Protein AF-A0A0Q6NWS8-F1 (afdb_monomer_lite)

Structure (mmCIF, N/CA/C/O backbone):
data_AF-A0A0Q6NWS8-F1
#
_entry.id   AF-A0A0Q6NWS8-F1
#
loop_
_atom_site.group_PDB
_atom_site.id
_atom_site.type_symbol
_atom_site.label_atom_id
_atom_site.label_alt_id
_atom_site.label_comp_id
_atom_site.label_asym_id
_atom_site.label_entity_id
_atom_site.label_seq_id
_atom_site.pdbx_PDB_ins_code
_atom_site.Cartn_x
_atom_site.Cartn_y
_atom_site.Cartn_z
_atom_site.occupancy
_atom_site.B_iso_or_equiv
_atom_site.auth_seq_id
_atom_site.auth_comp_id
_atom_site.auth_asym_id
_atom_site.auth_atom_id
_atom_site.pdbx_PDB_model_num
ATOM 1 N N . MET A 1 1 ? -11.599 6.176 18.981 1.00 76.06 1 MET A N 1
ATOM 2 C CA . MET A 1 1 ? -10.915 6.687 17.773 1.00 76.06 1 MET A CA 1
ATOM 3 C C . MET A 1 1 ? -10.647 5.506 16.863 1.00 76.06 1 MET A C 1
ATOM 5 O O . MET A 1 1 ? -10.373 4.442 17.400 1.00 76.06 1 MET A O 1
ATOM 9 N N . MET A 1 2 ? -10.734 5.655 15.543 1.00 85.62 2 MET A N 1
ATOM 10 C CA . MET A 1 2 ? -10.449 4.555 14.620 1.00 85.62 2 MET A CA 1
ATOM 11 C C . MET A 1 2 ? -9.296 4.939 13.696 1.00 85.62 2 MET A C 1
ATOM 13 O O . MET A 1 2 ? -9.336 5.978 13.041 1.00 85.62 2 MET A O 1
ATOM 17 N N . HIS A 1 3 ? -8.256 4.111 13.668 1.00 88.50 3 HIS A N 1
ATOM 18 C CA . HIS A 1 3 ? -7.104 4.301 12.793 1.00 88.50 3 HIS A CA 1
ATOM 19 C C . HIS A 1 3 ? -7.191 3.317 11.634 1.00 88.50 3 HIS A C 1
ATOM 21 O O . HIS A 1 3 ? -7.311 2.113 11.860 1.00 88.50 3 HIS A O 1
ATOM 27 N N . LEU A 1 4 ? -7.113 3.826 10.407 1.00 91.75 4 LEU A N 1
ATOM 28 C CA . LEU A 1 4 ? -6.920 3.021 9.209 1.00 91.75 4 LEU A CA 1
ATOM 29 C C . LEU A 1 4 ? -5.455 3.136 8.788 1.00 91.75 4 LEU A C 1
ATOM 31 O O . LEU A 1 4 ? -4.959 4.219 8.482 1.00 91.75 4 LEU A O 1
ATOM 35 N N . VAL A 1 5 ? -4.756 2.012 8.740 1.00 90.25 5 VAL A N 1
ATOM 36 C CA . VAL A 1 5 ? -3.368 1.953 8.286 1.00 90.25 5 VAL A CA 1
ATOM 37 C C . VAL A 1 5 ? -3.328 1.262 6.934 1.00 90.25 5 VAL A C 1
ATOM 39 O O . VAL A 1 5 ? -3.645 0.080 6.838 1.00 90.25 5 VAL 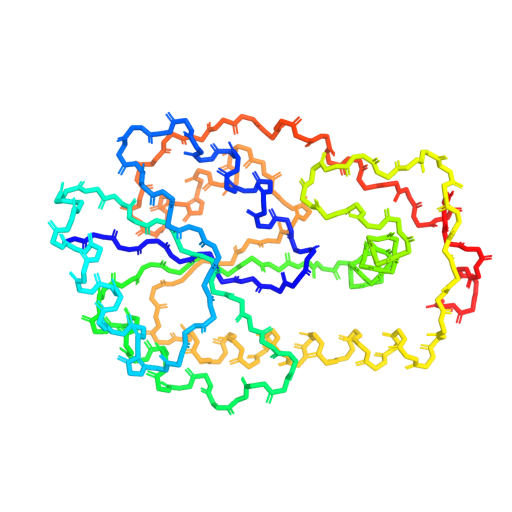A O 1
ATOM 42 N N . ILE A 1 6 ? -2.912 1.981 5.890 1.00 90.44 6 ILE A N 1
ATOM 43 C CA . ILE A 1 6 ? -2.517 1.358 4.625 1.00 90.44 6 ILE A CA 1
ATOM 44 C C . ILE A 1 6 ? -1.086 0.883 4.810 1.00 90.44 6 ILE A C 1
ATOM 46 O O . ILE A 1 6 ? -0.146 1.675 4.777 1.00 90.44 6 ILE A O 1
ATOM 50 N N . TRP A 1 7 ? -0.912 -0.414 5.019 1.00 87.94 7 TRP A N 1
ATOM 51 C CA . TRP A 1 7 ? 0.411 -1.006 5.061 1.00 87.94 7 TRP A CA 1
ATOM 52 C C . TRP A 1 7 ? 0.808 -1.404 3.653 1.00 87.94 7 TRP A C 1
ATOM 54 O O . TRP A 1 7 ? 0.136 -2.217 3.030 1.00 87.94 7 TRP A O 1
ATOM 64 N N . SER A 1 8 ? 1.876 -0.817 3.121 1.00 85.44 8 SER A N 1
ATOM 65 C CA . SER A 1 8 ? 2.232 -1.037 1.725 1.00 85.44 8 SER A CA 1
ATOM 66 C C . SER A 1 8 ? 3.736 -1.011 1.474 1.00 85.44 8 SER A C 1
ATOM 68 O O . SER A 1 8 ? 4.500 -0.405 2.227 1.00 85.44 8 SER A O 1
ATOM 70 N N . SER A 1 9 ? 4.169 -1.663 0.396 1.00 79.56 9 SER A N 1
ATOM 71 C CA . SER A 1 9 ? 5.508 -1.482 -0.173 1.00 79.56 9 SER A CA 1
ATOM 72 C C . SER A 1 9 ? 5.543 -0.260 -1.100 1.00 79.56 9 SER A C 1
ATOM 74 O O . SER A 1 9 ? 4.505 0.301 -1.466 1.00 79.56 9 SER A O 1
ATOM 76 N N . PHE A 1 10 ? 6.729 0.159 -1.551 1.00 77.81 10 PHE A N 1
ATOM 77 C CA . PHE A 1 10 ? 6.812 1.208 -2.573 1.00 77.81 10 PHE A CA 1
ATOM 78 C C . PHE A 1 10 ? 6.100 0.785 -3.863 1.00 77.81 10 PHE A C 1
ATOM 80 O O . PHE A 1 10 ? 6.113 -0.384 -4.234 1.00 77.81 10 PHE A O 1
ATOM 87 N N . ARG A 1 11 ? 5.511 1.750 -4.581 1.00 82.50 11 ARG A N 1
ATOM 88 C CA . ARG A 1 11 ? 4.872 1.537 -5.901 1.00 82.50 11 ARG A CA 1
ATOM 89 C C . ARG A 1 11 ? 3.814 0.413 -5.926 1.00 82.50 11 ARG A C 1
ATOM 91 O O . ARG A 1 11 ? 3.549 -0.166 -6.976 1.00 82.50 11 ARG A O 1
ATOM 98 N N . SER A 1 12 ? 3.174 0.169 -4.787 1.00 85.19 12 SER A N 1
ATOM 99 C CA . SER A 1 12 ? 2.045 -0.753 -4.585 1.00 85.19 12 SER A CA 1
ATOM 100 C C . SER A 1 12 ? 0.677 -0.142 -4.918 1.00 85.19 12 SER A C 1
ATOM 102 O O . SER A 1 12 ? -0.329 -0.835 -4.895 1.00 85.19 12 SER A O 1
ATOM 104 N N . GLY A 1 13 ? 0.620 1.165 -5.206 1.00 86.50 13 GLY A N 1
ATOM 105 C CA . GLY A 1 13 ? -0.627 1.889 -5.484 1.00 86.50 13 GLY A CA 1
ATOM 106 C C . GLY A 1 13 ? -1.278 2.563 -4.276 1.00 86.50 13 GLY A C 1
ATOM 107 O O . GLY A 1 13 ? -2.400 3.044 -4.393 1.00 86.50 13 GLY A O 1
ATOM 108 N N . SER A 1 14 ? -0.582 2.675 -3.141 1.00 88.62 14 SER A N 1
ATOM 109 C CA . SER A 1 14 ? -1.108 3.336 -1.934 1.00 88.62 14 SER A CA 1
ATOM 110 C C . SER A 1 14 ? -1.551 4.779 -2.180 1.00 88.62 14 SER A C 1
ATOM 112 O O . SER A 1 14 ? -2.555 5.217 -1.632 1.00 88.62 14 SER A O 1
ATOM 114 N N . HIS A 1 15 ? -0.868 5.510 -3.064 1.00 86.75 15 HIS A N 1
ATOM 115 C CA . HIS A 1 15 ? -1.284 6.855 -3.468 1.00 86.75 15 HIS A CA 1
ATOM 116 C C . HIS A 1 15 ? -2.621 6.866 -4.228 1.00 86.75 15 HIS A C 1
ATOM 118 O O . HIS A 1 15 ? -3.460 7.729 -3.984 1.00 86.75 15 HIS A O 1
ATOM 124 N N . MET A 1 16 ? -2.832 5.907 -5.135 1.00 87.81 16 MET A N 1
ATOM 125 C CA . MET A 1 16 ? -4.096 5.762 -5.865 1.00 87.81 16 MET A CA 1
ATOM 126 C C . MET A 1 16 ? -5.228 5.457 -4.885 1.00 87.81 16 MET A C 1
ATOM 128 O O . MET A 1 16 ? -6.244 6.144 -4.887 1.00 87.81 16 MET A O 1
ATOM 132 N N . LEU A 1 17 ? -5.004 4.514 -3.970 1.00 90.50 17 LEU A N 1
ATOM 133 C CA . LEU A 1 17 ? -5.965 4.203 -2.921 1.00 90.50 17 LEU A CA 1
ATOM 134 C C . LEU A 1 17 ? -6.288 5.428 -2.050 1.00 90.50 17 LEU A C 1
ATOM 136 O O . LEU A 1 17 ? -7.454 5.733 -1.841 1.00 90.50 17 LEU A O 1
ATOM 140 N N . ARG A 1 18 ? -5.280 6.183 -1.600 1.00 90.12 18 ARG A N 1
ATOM 141 C CA . ARG A 1 18 ? -5.492 7.427 -0.839 1.00 90.12 18 ARG A CA 1
ATOM 142 C C . ARG A 1 18 ? -6.345 8.434 -1.608 1.00 90.12 18 ARG A C 1
ATOM 144 O O . ARG A 1 18 ? -7.270 8.995 -1.034 1.00 90.12 18 ARG A O 1
ATOM 151 N N . SER A 1 19 ? -6.098 8.615 -2.909 1.00 89.25 19 SER A N 1
ATOM 152 C CA . SER A 1 19 ? -6.919 9.514 -3.734 1.00 89.25 19 SER A CA 1
ATOM 153 C C . SER A 1 19 ? -8.379 9.069 -3.863 1.00 89.25 19 SER A C 1
ATOM 155 O O . SER A 1 19 ? -9.256 9.925 -3.926 1.00 89.25 19 SER A O 1
ATOM 157 N N . MET A 1 20 ? -8.653 7.759 -3.831 1.00 92.88 20 MET A N 1
ATOM 158 C CA . MET A 1 20 ? -10.024 7.231 -3.844 1.00 92.88 20 MET A CA 1
ATOM 159 C C . MET A 1 20 ? -10.776 7.507 -2.534 1.00 92.88 20 MET A C 1
ATOM 161 O O . MET A 1 20 ? -12.004 7.542 -2.528 1.00 92.88 20 MET A O 1
ATOM 165 N N . LEU A 1 21 ? -10.051 7.688 -1.426 1.00 93.56 21 LEU A N 1
ATOM 166 C CA . LEU A 1 21 ? -10.616 7.921 -0.092 1.00 93.56 21 LEU A CA 1
ATOM 167 C C . LEU A 1 21 ? -10.647 9.404 0.300 1.00 93.56 21 LEU A C 1
ATOM 169 O O . LEU A 1 21 ? -11.382 9.784 1.207 1.00 93.56 21 LEU A O 1
ATOM 173 N N . ALA A 1 22 ? -9.883 10.253 -0.391 1.00 91.06 22 ALA A N 1
ATOM 174 C CA . ALA A 1 22 ? -9.722 11.672 -0.067 1.00 91.06 22 ALA A CA 1
ATOM 175 C C . ALA A 1 22 ? -11.032 12.485 -0.084 1.00 91.06 22 ALA A C 1
ATOM 177 O O . ALA A 1 22 ? -11.069 13.590 0.450 1.00 91.06 22 ALA A O 1
ATOM 178 N N . GLY A 1 23 ? -12.094 11.958 -0.701 1.00 89.50 23 GLY A N 1
ATOM 179 C CA . GLY A 1 23 ? -13.409 12.595 -0.734 1.00 89.50 23 GLY A CA 1
ATOM 180 C C . GLY A 1 23 ? -14.271 12.383 0.517 1.00 89.50 23 GLY A C 1
ATOM 181 O O . GLY A 1 23 ? -15.298 13.047 0.632 1.00 89.50 23 GLY A O 1
ATOM 182 N N . ASP A 1 24 ? -13.913 11.476 1.437 1.00 94.00 24 ASP A N 1
ATOM 183 C CA . ASP A 1 24 ? -14.737 11.217 2.627 1.00 94.00 24 ASP A CA 1
ATOM 184 C C . ASP A 1 24 ? -14.487 12.269 3.732 1.00 94.00 24 ASP A C 1
ATOM 186 O O . ASP A 1 24 ? -13.365 12.386 4.230 1.00 94.00 24 ASP A O 1
ATOM 190 N N . PRO A 1 25 ? -15.516 13.004 4.199 1.00 92.56 25 PRO A N 1
ATOM 191 C CA . PRO A 1 25 ? -15.352 14.057 5.205 1.00 92.56 25 PRO A CA 1
ATOM 192 C C . PRO A 1 25 ? -15.017 13.537 6.613 1.00 92.56 25 PRO A C 1
ATOM 194 O O . PRO A 1 25 ? -14.666 14.324 7.498 1.00 92.56 25 PRO A O 1
ATOM 197 N N . ARG A 1 26 ? -15.164 12.237 6.879 1.00 93.69 26 ARG A N 1
ATOM 198 C CA . ARG A 1 26 ? -14.786 11.578 8.140 1.00 93.69 26 ARG A CA 1
ATOM 199 C C . ARG A 1 26 ? -13.323 11.152 8.140 1.00 93.69 26 ARG A C 1
ATOM 201 O O . ARG A 1 26 ? -12.816 10.812 9.208 1.00 93.69 26 ARG A O 1
ATOM 208 N N . LEU A 1 27 ? -12.656 11.168 6.990 1.00 92.81 27 LEU A N 1
ATOM 209 C CA . LEU A 1 27 ? -11.265 10.768 6.854 1.00 92.81 27 LEU A CA 1
ATOM 210 C C . LEU A 1 27 ? -10.324 11.952 7.090 1.00 92.81 27 LEU A C 1
ATOM 212 O O . LEU A 1 27 ? -10.518 13.039 6.552 1.00 92.81 27 LEU A O 1
ATOM 216 N N . VAL A 1 28 ? -9.265 11.720 7.858 1.00 91.56 28 VAL A N 1
ATOM 217 C CA . VAL A 1 28 ? -8.122 12.629 7.970 1.00 91.56 28 VAL A CA 1
ATOM 218 C C . VAL A 1 28 ? -6.888 11.879 7.499 1.00 91.56 28 VAL A C 1
ATOM 220 O O . VAL A 1 28 ? -6.473 10.902 8.118 1.00 91.56 28 VAL A O 1
ATOM 223 N N . ASP A 1 29 ? -6.304 12.318 6.389 1.00 89.50 29 ASP A N 1
ATOM 224 C CA . ASP A 1 29 ? -5.081 11.728 5.851 1.00 89.50 29 ASP A CA 1
ATOM 225 C C . ASP A 1 29 ? -3.857 12.346 6.535 1.00 89.50 29 ASP A C 1
ATOM 227 O O . ASP A 1 29 ? -3.504 13.501 6.294 1.00 89.50 29 ASP A O 1
ATOM 231 N N . SER A 1 30 ? -3.195 11.565 7.387 1.00 85.31 30 SER A N 1
ATOM 232 C CA . SER A 1 30 ? -2.011 12.001 8.127 1.00 85.31 30 SER A CA 1
ATOM 233 C C . SER A 1 30 ? -0.712 11.884 7.321 1.00 85.31 30 SER A C 1
ATOM 235 O O . SER A 1 30 ? 0.368 12.146 7.847 1.00 85.31 30 SER A O 1
ATOM 237 N N . GLY A 1 31 ? -0.779 11.448 6.062 1.00 81.25 31 GLY A N 1
ATOM 238 C CA . GLY A 1 31 ? 0.389 11.336 5.200 1.00 81.25 31 GLY A CA 1
ATOM 239 C C . GLY A 1 31 ? 1.169 10.028 5.330 1.00 81.25 31 GLY A C 1
ATOM 240 O O . GLY A 1 31 ? 0.713 9.013 5.863 1.00 81.25 31 GLY A O 1
ATOM 241 N N . GLU A 1 32 ? 2.382 10.070 4.780 1.00 74.94 32 GLU A N 1
ATOM 242 C CA . GLU A 1 32 ? 3.383 9.017 4.931 1.00 74.94 32 GLU A CA 1
ATOM 243 C C . GLU A 1 32 ? 4.335 9.384 6.064 1.00 74.94 32 GLU A C 1
ATOM 245 O O . GLU A 1 32 ? 4.962 10.441 6.002 1.00 74.94 32 GLU A O 1
ATOM 250 N N . TYR A 1 33 ? 4.502 8.508 7.051 1.00 71.50 33 TYR A N 1
ATOM 251 C CA . TYR A 1 33 ? 5.443 8.725 8.150 1.00 71.50 33 TYR A CA 1
ATOM 252 C C . TYR A 1 33 ? 6.466 7.594 8.245 1.00 71.50 33 TYR A C 1
ATOM 254 O O . TYR A 1 33 ? 6.205 6.451 7.869 1.00 71.50 33 TYR A O 1
ATOM 262 N N . MET A 1 34 ? 7.648 7.916 8.760 1.00 61.22 34 MET A N 1
ATOM 263 C CA . MET A 1 34 ? 8.709 6.958 9.071 1.00 61.22 34 MET A CA 1
ATOM 264 C C . MET A 1 34 ? 8.956 6.980 10.573 1.00 61.22 34 MET A C 1
ATOM 266 O O . MET A 1 34 ? 9.948 7.538 11.032 1.00 61.22 34 MET A O 1
ATOM 270 N N . GLU A 1 35 ? 8.050 6.399 11.355 1.00 59.69 35 GLU A N 1
ATOM 271 C CA . GLU A 1 35 ? 8.178 6.467 12.809 1.00 59.69 35 GLU A CA 1
ATOM 272 C C . GLU A 1 35 ? 8.802 5.198 13.399 1.00 59.69 35 GLU A C 1
ATOM 274 O O . GLU A 1 35 ? 8.491 4.050 13.049 1.00 59.69 35 GLU A O 1
ATOM 279 N N . GLN A 1 36 ? 9.731 5.409 14.328 1.00 64.62 36 GLN A N 1
ATOM 280 C CA . GLN A 1 36 ? 10.182 4.368 15.247 1.00 64.62 36 GLN A CA 1
ATOM 281 C C . GLN A 1 36 ? 9.020 3.976 16.186 1.00 64.62 36 GLN A C 1
ATOM 283 O O . GLN A 1 36 ? 8.147 4.807 16.431 1.00 64.62 36 GLN A O 1
ATOM 288 N N . PRO A 1 37 ? 8.982 2.748 16.741 1.00 62.00 37 PRO A N 1
ATOM 289 C CA . PRO A 1 37 ? 7.840 2.264 17.532 1.00 62.00 37 PRO A CA 1
ATOM 290 C C . PRO A 1 37 ? 7.388 3.214 18.658 1.00 62.00 37 PRO A C 1
ATOM 292 O O . PRO A 1 37 ? 6.197 3.471 18.800 1.00 62.00 37 PRO A O 1
ATOM 295 N N . GLY A 1 38 ? 8.328 3.799 19.412 1.00 65.88 38 GLY A N 1
ATOM 296 C CA . GLY A 1 38 ? 8.004 4.740 20.495 1.00 65.88 38 GLY A CA 1
ATOM 297 C C . GLY A 1 38 ? 7.383 6.055 20.009 1.00 65.88 38 GLY A C 1
ATOM 298 O O . GLY A 1 38 ? 6.527 6.622 20.681 1.00 65.88 38 GLY A O 1
ATOM 299 N N . ARG A 1 39 ? 7.754 6.510 18.808 1.00 78.81 39 ARG A N 1
ATOM 300 C CA . ARG A 1 39 ? 7.156 7.697 18.181 1.00 78.81 39 ARG A CA 1
ATOM 301 C C . ARG A 1 39 ? 5.816 7.389 17.525 1.00 78.81 39 ARG A C 1
ATOM 303 O O . ARG A 1 39 ? 4.948 8.250 17.514 1.00 78.81 39 ARG A O 1
ATOM 310 N N . LEU A 1 40 ? 5.621 6.155 17.049 1.00 80.00 40 LEU A N 1
ATOM 311 C CA . LEU A 1 40 ? 4.349 5.709 16.485 1.00 80.00 40 LEU A CA 1
ATOM 312 C C . LEU A 1 40 ? 3.219 5.817 17.513 1.00 80.00 40 LEU A C 1
ATOM 314 O O . LEU A 1 40 ? 2.159 6.330 17.177 1.00 80.00 40 LEU A O 1
ATOM 318 N N . ARG A 1 41 ? 3.438 5.390 18.764 1.00 84.19 41 ARG A N 1
ATOM 319 C CA . ARG A 1 41 ? 2.398 5.497 19.799 1.00 84.19 41 ARG A CA 1
ATOM 320 C C . ARG A 1 41 ? 2.018 6.953 20.072 1.00 84.19 41 ARG A C 1
ATOM 322 O O . ARG A 1 41 ? 0.847 7.296 19.964 1.00 84.19 41 ARG A O 1
ATOM 329 N N . ALA A 1 42 ? 3.011 7.801 20.343 1.00 85.06 42 ALA A N 1
ATOM 330 C CA . ALA A 1 42 ? 2.789 9.227 20.584 1.00 85.06 42 ALA A CA 1
ATOM 331 C C . ALA A 1 42 ? 2.089 9.912 19.399 1.00 85.06 42 ALA A C 1
ATOM 333 O O . ALA A 1 42 ? 1.187 10.722 19.596 1.00 85.06 42 ALA A O 1
ATOM 334 N N . PHE A 1 43 ? 2.461 9.547 18.170 1.00 84.75 43 PHE A N 1
ATOM 335 C CA . PHE A 1 43 ? 1.804 10.022 16.960 1.00 84.75 43 PHE A CA 1
ATOM 336 C C . PHE A 1 43 ? 0.326 9.615 16.912 1.00 84.75 43 PHE A C 1
ATOM 338 O O . PHE A 1 43 ? -0.528 10.475 16.711 1.00 84.75 43 PHE A O 1
ATOM 345 N N . LEU A 1 44 ? 0.003 8.336 17.128 1.00 83.94 44 LEU A N 1
ATOM 346 C CA . LEU A 1 44 ? -1.385 7.859 17.119 1.00 83.94 44 LEU A CA 1
ATOM 347 C C . LEU A 1 44 ? -2.222 8.549 18.204 1.00 83.94 44 LEU A C 1
ATOM 349 O O . LEU A 1 44 ? -3.321 9.017 17.911 1.00 83.94 44 LEU A O 1
ATOM 353 N N . ASP A 1 45 ? -1.675 8.689 19.414 1.00 86.81 45 ASP A N 1
ATOM 354 C CA . ASP A 1 45 ? -2.337 9.375 20.528 1.00 86.81 45 ASP A CA 1
ATOM 355 C C . ASP A 1 45 ? -2.585 10.864 20.201 1.00 86.81 45 ASP A C 1
ATOM 357 O O . ASP A 1 45 ? -3.681 11.382 20.422 1.00 86.81 45 ASP A O 1
ATOM 361 N N . GLN A 1 46 ? -1.612 11.554 19.593 1.00 87.88 46 GLN A N 1
ATOM 362 C CA . GLN A 1 46 ? -1.775 12.943 19.150 1.00 87.88 46 GLN A CA 1
ATOM 363 C C . GLN A 1 46 ? -2.862 13.075 18.077 1.00 87.88 46 GLN A C 1
ATOM 365 O O . GLN A 1 46 ? -3.690 13.987 18.141 1.00 87.88 46 GLN A O 1
ATOM 370 N N . GLN A 1 47 ? -2.886 12.164 17.100 1.00 88.00 47 GLN A N 1
ATOM 371 C CA . GLN A 1 47 ? -3.924 12.151 16.071 1.00 88.00 47 GLN A CA 1
ATOM 372 C C . GLN A 1 47 ? -5.307 11.899 16.676 1.00 88.00 47 GLN A C 1
ATOM 374 O O . GLN A 1 47 ? -6.278 12.497 16.211 1.00 88.00 47 GLN A O 1
ATOM 379 N N . ALA A 1 48 ? -5.385 11.069 17.723 1.00 84.50 48 ALA A N 1
ATOM 380 C CA . ALA A 1 48 ? -6.619 10.785 18.442 1.00 84.50 48 ALA A CA 1
ATOM 381 C C . ALA A 1 48 ? -7.217 12.025 19.117 1.00 84.50 48 ALA A C 1
ATOM 383 O O . ALA A 1 48 ? -8.426 12.248 19.047 1.00 84.50 48 ALA A O 1
ATOM 384 N N . VAL A 1 49 ? -6.364 12.853 19.721 1.00 87.25 49 VAL A N 1
ATOM 385 C CA . VAL A 1 49 ? -6.770 14.117 20.351 1.00 87.25 49 VAL A CA 1
ATOM 386 C C . VAL A 1 49 ? -7.141 15.170 19.306 1.00 87.25 49 VAL A C 1
ATOM 388 O O . VAL A 1 49 ? -8.134 15.874 19.469 1.00 87.25 49 VAL A O 1
ATOM 391 N N . ALA A 1 50 ? -6.362 15.278 18.227 1.00 87.56 50 ALA A N 1
ATOM 392 C CA . ALA A 1 50 ? -6.553 16.316 17.218 1.00 87.56 50 ALA A CA 1
ATOM 393 C C . ALA A 1 50 ? -7.795 16.101 16.335 1.00 87.56 50 ALA A C 1
ATOM 395 O O . ALA A 1 50 ? -8.355 17.073 15.833 1.00 87.56 50 ALA A O 1
ATOM 396 N N . ASN A 1 51 ? -8.232 14.850 16.134 1.00 86.25 51 ASN A N 1
ATOM 397 C CA . ASN A 1 51 ? -9.272 14.514 15.155 1.00 86.25 51 ASN A CA 1
ATOM 398 C C . ASN A 1 51 ? -10.411 13.655 15.746 1.00 86.25 51 ASN A C 1
ATOM 400 O O . ASN A 1 51 ? -10.680 12.558 15.247 1.00 86.25 51 ASN A O 1
ATOM 404 N N . PRO A 1 52 ? -11.112 14.113 16.797 1.00 85.31 52 PRO A N 1
ATOM 405 C CA . PRO A 1 52 ? -12.118 13.304 17.478 1.00 85.31 52 PRO A CA 1
ATOM 406 C C . PRO A 1 52 ? -13.221 12.828 16.518 1.00 85.31 52 PRO A C 1
ATOM 408 O O . PRO A 1 52 ? -13.782 13.601 15.743 1.00 85.31 52 PRO A O 1
ATOM 411 N N . GLY A 1 53 ? -13.525 11.527 16.564 1.00 82.50 53 GLY A N 1
ATOM 412 C CA . GLY A 1 53 ? -14.563 10.901 15.733 1.00 82.50 53 GLY A CA 1
ATOM 413 C C . GLY A 1 53 ? -14.198 10.715 14.254 1.00 82.50 53 GLY A C 1
ATOM 414 O O . GLY A 1 53 ? -15.032 10.236 13.487 1.00 82.50 53 GLY A O 1
ATOM 415 N N . LYS A 1 54 ? -12.974 11.065 13.841 1.00 87.38 54 LYS A N 1
ATOM 416 C CA . LYS A 1 54 ? -12.479 10.850 12.475 1.00 87.38 54 LYS A CA 1
ATOM 417 C C . LYS A 1 54 ? -11.762 9.507 12.339 1.00 87.38 54 LYS A C 1
ATOM 419 O O . LYS A 1 54 ? -11.257 8.948 13.316 1.00 87.38 54 LYS A O 1
ATOM 424 N N . VAL A 1 55 ? -11.693 9.015 11.104 1.00 85.88 55 VAL A N 1
ATOM 425 C CA . VAL A 1 55 ? -10.807 7.917 10.713 1.00 85.88 55 VAL A CA 1
ATOM 426 C C . VAL A 1 55 ? -9.482 8.517 10.276 1.00 85.88 55 VAL A C 1
ATOM 428 O O . VAL A 1 55 ? -9.432 9.277 9.312 1.00 85.88 55 VAL A O 1
ATOM 431 N N . VAL A 1 56 ? -8.404 8.188 10.980 1.00 84.94 56 VAL A N 1
ATOM 432 C CA . VAL A 1 56 ? -7.067 8.678 10.622 1.00 84.94 56 VAL A CA 1
ATOM 433 C C . VAL A 1 56 ? -6.426 7.683 9.673 1.00 84.94 56 VAL A C 1
ATOM 435 O O . VAL A 1 56 ? -6.218 6.530 10.054 1.00 84.94 56 VAL A O 1
ATOM 438 N N . LEU A 1 57 ? -6.126 8.130 8.454 1.00 82.56 57 LEU A N 1
ATOM 439 C CA . LEU A 1 57 ? -5.468 7.335 7.432 1.00 82.56 57 LEU A CA 1
ATOM 440 C C . LEU A 1 57 ? -3.959 7.554 7.449 1.00 82.56 57 LEU A C 1
ATOM 442 O O . LEU A 1 57 ? -3.473 8.675 7.334 1.00 82.56 57 LEU A O 1
ATOM 446 N N . SER A 1 58 ? -3.226 6.455 7.537 1.00 81.00 58 SER A N 1
ATOM 447 C CA . SER A 1 58 ? -1.790 6.429 7.778 1.00 81.00 58 SER A CA 1
ATOM 448 C C . SER A 1 58 ? -1.092 5.468 6.811 1.00 81.00 58 SER A C 1
ATOM 450 O O . SER A 1 58 ? -1.530 4.329 6.675 1.00 81.00 58 SER A O 1
ATOM 452 N N . ASN A 1 59 ? -0.010 5.895 6.146 1.00 76.25 59 ASN A N 1
ATOM 453 C CA . ASN A 1 59 ? 0.799 5.028 5.270 1.00 76.25 59 ASN A CA 1
ATOM 454 C C . ASN A 1 59 ? 2.263 4.983 5.748 1.00 76.25 59 ASN A C 1
ATOM 456 O O . ASN A 1 59 ? 3.080 5.793 5.297 1.00 76.25 59 ASN A O 1
ATOM 460 N N . PRO A 1 60 ? 2.619 4.092 6.688 1.00 67.50 60 PRO A N 1
ATOM 461 C CA . PRO A 1 60 ? 3.984 4.000 7.180 1.00 67.50 60 PRO A CA 1
ATOM 462 C C . PRO A 1 60 ? 4.952 3.643 6.044 1.00 67.50 60 PRO A C 1
ATOM 464 O O . PRO A 1 60 ? 4.765 2.658 5.330 1.00 67.50 60 PRO A O 1
ATOM 467 N N . LYS A 1 61 ? 6.019 4.430 5.888 1.00 67.00 61 LYS A N 1
ATOM 468 C CA . LYS A 1 61 ? 7.140 4.105 5.003 1.00 67.00 61 LYS A CA 1
ATOM 469 C C . LYS A 1 61 ? 8.092 3.168 5.726 1.00 67.00 61 LYS A C 1
ATOM 471 O O . LYS A 1 61 ? 8.675 3.525 6.750 1.00 67.00 61 LYS A O 1
ATOM 476 N N . TRP A 1 62 ? 8.309 1.997 5.149 1.00 63.09 62 TRP A N 1
ATOM 477 C CA . TRP A 1 62 ? 9.272 1.035 5.666 1.00 63.09 62 TRP A CA 1
ATOM 478 C C . TRP A 1 62 ? 10.532 1.109 4.816 1.00 63.09 62 TRP A C 1
ATOM 480 O O . TRP A 1 62 ? 10.490 0.928 3.600 1.00 63.09 62 TRP A O 1
ATOM 490 N N . GLY A 1 63 ? 11.651 1.444 5.457 1.00 55.41 63 GLY A N 1
ATOM 491 C CA . GLY A 1 63 ? 12.957 1.343 4.820 1.00 55.41 63 GLY A CA 1
ATOM 492 C C . GLY A 1 63 ? 13.270 -0.115 4.488 1.00 55.41 63 GLY A C 1
ATOM 493 O O . GLY A 1 63 ? 12.867 -1.027 5.215 1.00 55.41 63 GLY A O 1
ATOM 494 N N . PHE A 1 64 ? 14.007 -0.334 3.401 1.00 46.66 64 PHE A N 1
ATOM 495 C CA . PHE A 1 64 ? 14.584 -1.641 3.102 1.00 46.66 64 PHE A CA 1
ATOM 496 C C . PHE A 1 64 ? 15.423 -2.116 4.301 1.00 46.66 64 PHE A C 1
ATOM 498 O O . PHE A 1 64 ? 16.320 -1.403 4.743 1.00 46.66 64 PHE A O 1
ATOM 505 N N . GLY A 1 65 ? 15.118 -3.302 4.837 1.00 48.78 65 GLY A N 1
ATOM 506 C CA . GLY A 1 65 ? 15.897 -3.937 5.911 1.00 48.78 65 GLY A CA 1
ATOM 507 C C . GLY A 1 65 ? 15.417 -3.691 7.347 1.00 48.78 65 GLY A C 1
ATOM 508 O O . GLY A 1 65 ? 16.042 -4.190 8.277 1.00 48.78 65 GLY A O 1
ATOM 509 N N . ALA A 1 66 ? 14.312 -2.971 7.568 1.00 51.28 66 ALA A N 1
ATOM 510 C CA . ALA A 1 66 ? 13.803 -2.740 8.921 1.00 51.28 66 ALA A CA 1
ATOM 511 C C . ALA A 1 66 ? 12.914 -3.897 9.424 1.00 51.28 66 ALA A C 1
ATOM 513 O O . ALA A 1 66 ? 11.691 -3.850 9.299 1.00 51.28 66 ALA A O 1
ATOM 514 N N . LEU A 1 67 ? 13.526 -4.897 10.062 1.00 48.56 67 LEU A N 1
ATOM 515 C CA . LEU A 1 67 ? 12.879 -5.707 11.104 1.00 48.56 67 LEU A CA 1
ATOM 516 C C . LEU A 1 67 ? 13.378 -5.238 12.487 1.00 48.56 67 LEU A C 1
ATOM 518 O O . LEU A 1 67 ? 14.510 -4.763 12.573 1.00 48.56 67 LEU A O 1
ATOM 522 N N . PRO A 1 68 ? 12.570 -5.331 13.564 1.00 54.00 68 PRO A N 1
ATOM 523 C CA . PRO A 1 68 ? 11.408 -6.202 13.712 1.00 54.00 68 PRO A CA 1
ATOM 524 C C . PRO A 1 68 ? 10.068 -5.475 13.546 1.00 54.00 68 PRO A C 1
ATOM 526 O O . PRO A 1 68 ? 9.839 -4.393 14.083 1.00 54.00 68 PRO A O 1
ATOM 529 N N . VAL A 1 69 ? 9.153 -6.118 12.821 1.00 61.75 69 VAL A N 1
ATOM 530 C CA . VAL A 1 69 ? 7.758 -5.692 12.657 1.00 61.75 69 VAL A CA 1
ATOM 531 C C . VAL A 1 69 ? 6.988 -5.793 13.996 1.00 61.75 69 VAL A C 1
ATOM 533 O O . VAL A 1 69 ? 6.056 -5.019 14.219 1.00 61.75 69 VAL A O 1
ATOM 536 N N . SER A 1 70 ? 7.432 -6.644 14.936 1.00 63.34 70 SER A N 1
ATOM 537 C CA . SER A 1 70 ? 6.665 -7.000 16.146 1.00 63.34 70 SER A CA 1
ATOM 538 C C . SER A 1 70 ? 6.396 -5.874 17.163 1.00 63.34 70 SER A C 1
ATOM 540 O O . SER A 1 70 ? 5.281 -5.820 17.680 1.00 63.34 70 SER A O 1
ATOM 542 N N . PRO A 1 71 ? 7.304 -4.914 17.452 1.00 67.69 71 PRO A N 1
ATOM 543 C CA . PRO A 1 71 ? 6.973 -3.838 18.388 1.00 67.69 71 PRO A CA 1
ATOM 544 C C . PRO A 1 71 ? 5.936 -2.869 17.812 1.00 67.69 71 PRO A C 1
ATOM 546 O O . PRO A 1 71 ? 5.181 -2.249 18.553 1.00 67.69 71 PRO A O 1
ATOM 549 N N . ARG A 1 72 ? 5.889 -2.724 16.483 1.00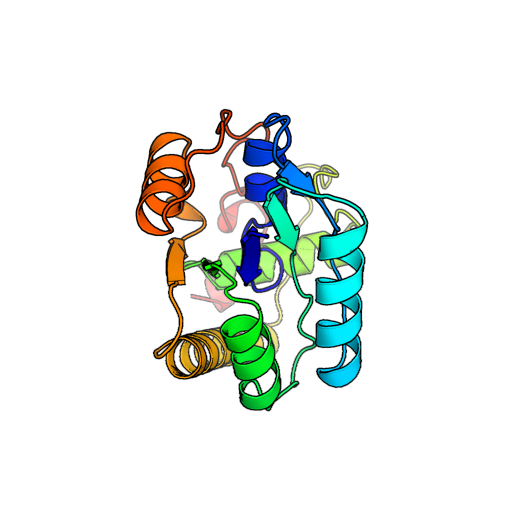 75.12 72 ARG A N 1
ATOM 550 C CA . ARG A 1 72 ? 4.959 -1.807 15.812 1.00 75.12 72 ARG A CA 1
ATOM 551 C C . ARG A 1 72 ? 3.573 -2.414 15.665 1.00 75.12 72 ARG A C 1
ATOM 553 O O . ARG A 1 72 ? 2.602 -1.697 15.874 1.00 75.12 72 ARG A O 1
ATOM 560 N N . THR A 1 73 ? 3.466 -3.704 15.347 1.00 78.81 73 THR A N 1
ATOM 561 C CA . THR A 1 73 ? 2.161 -4.380 15.275 1.00 78.81 73 THR A CA 1
ATOM 562 C C . THR A 1 73 ? 1.459 -4.367 16.621 1.00 78.81 73 THR A C 1
ATOM 564 O O . THR A 1 73 ? 0.276 -4.054 16.665 1.00 78.81 73 THR A O 1
ATOM 567 N N . ARG A 1 74 ? 2.197 -4.546 17.725 1.00 81.50 74 ARG A N 1
ATOM 568 C CA . ARG A 1 74 ? 1.642 -4.378 19.073 1.00 81.50 74 ARG A CA 1
ATOM 569 C C . ARG A 1 74 ? 1.106 -2.966 19.327 1.00 81.50 74 ARG A C 1
ATOM 571 O O . ARG A 1 74 ? -0.014 -2.823 19.792 1.00 81.50 74 ARG A O 1
ATOM 578 N N . VAL A 1 75 ? 1.850 -1.918 18.959 1.00 84.25 75 VAL A N 1
ATOM 579 C CA . VAL A 1 75 ? 1.366 -0.526 19.089 1.00 84.25 75 VAL A CA 1
ATOM 580 C C . VAL A 1 75 ? 0.090 -0.294 18.271 1.00 84.25 75 VAL A C 1
ATOM 582 O O . VAL A 1 75 ? -0.827 0.369 18.749 1.00 84.25 75 VAL A O 1
ATOM 585 N N . LEU A 1 76 ? 0.014 -0.846 17.057 1.00 85.31 76 LEU A N 1
ATOM 586 C CA . LEU A 1 76 ? -1.186 -0.773 16.219 1.00 85.31 76 LEU A CA 1
ATOM 587 C C . LEU A 1 76 ? -2.364 -1.546 16.830 1.00 85.31 76 LEU A C 1
ATOM 589 O O . LEU A 1 76 ? -3.492 -1.056 16.788 1.00 85.31 76 LEU A O 1
ATOM 593 N N . GLN A 1 77 ? -2.101 -2.710 17.427 1.00 86.25 77 GLN A N 1
ATOM 594 C CA . GLN A 1 77 ? -3.092 -3.522 18.133 1.00 86.25 77 GLN A CA 1
ATOM 595 C C . GLN A 1 77 ? -3.669 -2.775 19.331 1.00 86.25 77 GLN A C 1
ATOM 597 O O . GLN A 1 77 ? -4.885 -2.634 19.438 1.00 86.25 77 GLN A O 1
ATOM 602 N N . ASP A 1 78 ? -2.795 -2.241 20.185 1.00 87.69 78 ASP A N 1
ATOM 603 C CA . ASP A 1 78 ? -3.169 -1.492 21.385 1.00 87.69 78 ASP A CA 1
ATOM 604 C C . ASP A 1 78 ? -3.957 -0.219 21.030 1.00 87.69 78 ASP A C 1
ATOM 606 O O . ASP A 1 78 ? -4.822 0.216 21.788 1.00 87.69 78 ASP A O 1
ATOM 610 N N . ALA A 1 79 ? -3.682 0.372 19.863 1.00 85.69 79 ALA A N 1
ATOM 611 C CA . ALA A 1 79 ? -4.423 1.511 19.324 1.00 85.69 79 ALA A CA 1
ATOM 612 C C . ALA A 1 79 ? -5.745 1.119 18.628 1.00 85.69 79 ALA A C 1
ATOM 614 O O . ALA A 1 79 ? -6.466 1.993 18.143 1.00 85.69 79 ALA A O 1
ATOM 615 N N . GLY A 1 80 ? -6.065 -0.176 18.534 1.00 88.75 80 GLY A N 1
ATOM 616 C CA . GLY A 1 80 ? -7.257 -0.677 17.850 1.00 88.75 80 GLY A CA 1
ATOM 617 C C . GLY A 1 80 ? -7.262 -0.399 16.344 1.00 88.75 80 GLY A C 1
ATOM 618 O O . GLY A 1 80 ? -8.336 -0.262 15.751 1.00 88.75 80 GLY A O 1
ATOM 619 N N . ALA A 1 81 ? -6.087 -0.280 15.722 1.00 89.62 81 ALA A N 1
ATOM 620 C CA . ALA A 1 81 ? -5.967 0.031 14.306 1.00 89.62 81 ALA A CA 1
ATOM 621 C C . ALA A 1 81 ? -6.565 -1.076 13.421 1.00 89.62 81 ALA A C 1
ATOM 623 O O . ALA A 1 81 ? -6.579 -2.259 13.765 1.00 89.62 81 ALA A O 1
ATOM 624 N N . ARG A 1 82 ? -7.060 -0.671 12.254 1.00 92.25 82 ARG A N 1
ATOM 625 C CA . ARG A 1 82 ? -7.484 -1.540 11.157 1.00 92.25 82 ARG A CA 1
ATOM 626 C C . ARG A 1 82 ? -6.448 -1.448 10.055 1.00 92.25 82 ARG A C 1
ATOM 628 O O . ARG A 1 82 ? -6.074 -0.341 9.664 1.00 92.25 82 ARG A O 1
ATOM 635 N N . VAL A 1 83 ? -5.974 -2.587 9.568 1.00 92.31 83 VAL A N 1
ATOM 636 C CA . VAL A 1 83 ? -4.887 -2.614 8.588 1.00 92.31 83 VAL A CA 1
ATOM 637 C C . VAL A 1 83 ? -5.421 -3.036 7.227 1.00 92.31 83 VAL A C 1
ATOM 639 O O . VAL A 1 83 ? -6.017 -4.095 7.077 1.00 92.31 83 VAL A O 1
ATOM 642 N N . LEU A 1 84 ? -5.162 -2.227 6.210 1.00 94.81 84 LEU A N 1
ATOM 643 C CA . LEU A 1 84 ? -5.286 -2.650 4.826 1.00 94.81 84 LEU A CA 1
ATOM 644 C C . LEU A 1 84 ? -3.881 -2.935 4.291 1.00 94.81 84 LEU A C 1
ATOM 646 O O . LEU A 1 84 ? -3.095 -2.006 4.087 1.00 94.81 84 LEU A O 1
ATOM 650 N N . LEU A 1 85 ? -3.558 -4.211 4.091 1.00 93.31 85 LEU A N 1
ATOM 651 C CA . LEU A 1 85 ? -2.286 -4.635 3.516 1.00 93.31 85 LEU A CA 1
ATOM 652 C C . LEU A 1 85 ? -2.371 -4.540 1.991 1.00 93.31 85 LEU A C 1
ATOM 654 O O . LEU A 1 85 ? -2.976 -5.383 1.330 1.00 93.31 85 LEU A O 1
ATOM 658 N N . LEU A 1 86 ? -1.762 -3.499 1.432 1.00 92.25 86 LEU A N 1
ATOM 659 C CA . LEU A 1 86 ? -1.709 -3.271 -0.002 1.00 92.25 86 LEU A CA 1
ATOM 660 C C . LEU A 1 86 ? -0.417 -3.837 -0.594 1.00 92.25 86 LEU A C 1
ATOM 662 O O . LEU A 1 86 ? 0.686 -3.400 -0.253 1.00 92.25 86 LEU A O 1
ATOM 666 N N . HIS A 1 87 ? -0.560 -4.754 -1.545 1.00 92.00 87 HIS A N 1
ATOM 667 C CA . HIS A 1 87 ? 0.562 -5.394 -2.226 1.00 92.00 87 HIS A CA 1
ATOM 668 C C . HIS A 1 87 ? 0.376 -5.372 -3.746 1.00 92.00 87 HIS A C 1
ATOM 670 O O . HIS A 1 87 ? -0.693 -5.050 -4.255 1.00 92.00 87 HIS A O 1
ATOM 676 N N . ARG A 1 88 ? 1.429 -5.706 -4.492 1.00 90.88 88 ARG A N 1
ATOM 677 C CA . ARG A 1 88 ? 1.376 -5.872 -5.947 1.00 90.88 88 ARG A CA 1
ATOM 678 C C . ARG A 1 88 ? 1.813 -7.289 -6.288 1.00 90.88 88 ARG A C 1
ATOM 680 O O . ARG A 1 88 ? 2.778 -7.771 -5.701 1.00 90.88 88 ARG A O 1
ATOM 687 N N . ARG A 1 89 ? 1.081 -7.973 -7.170 1.00 91.69 89 ARG A N 1
ATOM 688 C CA . ARG A 1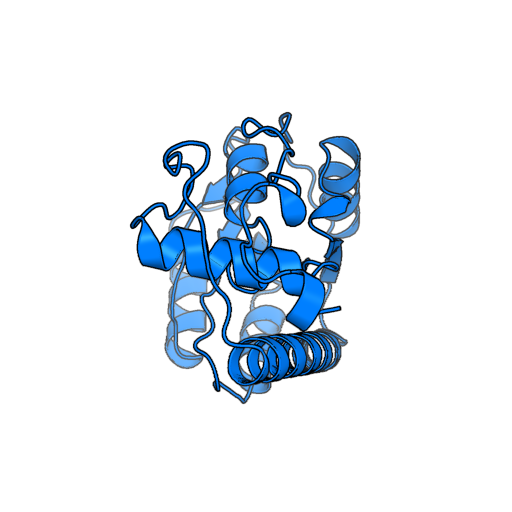 89 ? 1.424 -9.346 -7.582 1.00 91.69 89 ARG A CA 1
ATOM 689 C C . ARG A 1 89 ? 2.519 -9.335 -8.639 1.00 91.69 89 ARG A C 1
ATOM 691 O O . ARG A 1 89 ? 3.439 -10.142 -8.578 1.00 91.69 89 ARG A O 1
ATOM 698 N N . ASP A 1 90 ? 2.452 -8.380 -9.563 1.00 91.19 90 ASP A N 1
ATOM 699 C CA . ASP A 1 90 ? 3.477 -8.193 -10.587 1.00 91.19 90 ASP A CA 1
ATOM 700 C C . ASP A 1 90 ? 4.674 -7.401 -10.027 1.00 91.19 90 ASP A C 1
ATOM 702 O O . ASP A 1 90 ? 4.748 -6.166 -10.113 1.00 91.19 90 ASP A O 1
ATOM 706 N N . LEU A 1 91 ? 5.605 -8.130 -9.404 1.00 90.69 91 LEU A N 1
ATOM 707 C CA . LEU A 1 91 ? 6.809 -7.561 -8.795 1.00 90.69 91 LEU A CA 1
ATOM 708 C C . LEU A 1 91 ? 7.773 -6.984 -9.838 1.00 90.69 91 LEU A C 1
ATOM 710 O O . LEU A 1 91 ? 8.453 -5.997 -9.548 1.00 90.69 91 LEU A O 1
ATOM 714 N N . LEU A 1 92 ? 7.801 -7.532 -11.056 1.00 90.56 92 LEU A N 1
ATOM 715 C CA . LEU A 1 92 ? 8.624 -6.999 -12.139 1.00 90.56 92 LEU A CA 1
ATOM 716 C C . LEU A 1 92 ? 8.104 -5.628 -12.575 1.00 90.56 92 LEU A C 1
ATOM 718 O O . LEU A 1 92 ? 8.872 -4.667 -12.660 1.00 90.56 92 LEU A O 1
ATOM 722 N N . ALA A 1 93 ? 6.788 -5.485 -12.746 1.00 88.62 93 ALA A N 1
ATOM 723 C CA . ALA A 1 93 ? 6.180 -4.193 -13.034 1.00 88.62 93 ALA A CA 1
ATOM 724 C C . ALA A 1 93 ? 6.296 -3.203 -11.870 1.00 88.62 93 ALA A C 1
ATOM 726 O O . ALA A 1 93 ? 6.399 -1.991 -12.093 1.00 88.62 93 ALA A O 1
ATOM 727 N N . GLN A 1 94 ? 6.334 -3.688 -10.627 1.00 88.75 94 GLN A N 1
ATOM 728 C CA . GLN A 1 94 ? 6.664 -2.860 -9.468 1.00 88.75 94 GLN A CA 1
ATOM 729 C C . GLN A 1 94 ? 8.097 -2.311 -9.554 1.00 88.75 94 GLN A C 1
ATOM 731 O O . GLN A 1 94 ? 8.291 -1.106 -9.367 1.00 88.75 94 GLN A O 1
ATOM 736 N N . GLN A 1 95 ? 9.083 -3.157 -9.884 1.00 89.38 95 GLN A N 1
ATOM 737 C CA . GLN A 1 95 ? 10.484 -2.747 -10.046 1.00 89.38 95 GLN A CA 1
ATOM 738 C C . GLN A 1 95 ? 10.673 -1.795 -11.224 1.00 89.38 95 GLN A C 1
ATOM 740 O O . GLN A 1 95 ? 11.285 -0.740 -11.064 1.00 89.38 95 GLN A O 1
ATOM 745 N N . ALA A 1 96 ? 10.091 -2.102 -12.382 1.00 88.94 96 ALA A N 1
ATOM 746 C CA . ALA A 1 96 ? 10.133 -1.225 -13.547 1.00 88.94 96 ALA A CA 1
ATOM 747 C C . ALA A 1 96 ? 9.524 0.149 -13.227 1.00 88.94 96 ALA A C 1
ATOM 749 O O . ALA A 1 96 ? 10.097 1.189 -13.555 1.00 88.94 96 ALA A O 1
ATOM 750 N N . SER A 1 97 ? 8.403 0.170 -12.498 1.00 85.69 97 SER A N 1
ATOM 751 C CA . SER A 1 97 ? 7.782 1.413 -12.046 1.00 85.69 97 SER A CA 1
ATOM 752 C C . SER A 1 97 ? 8.662 2.202 -11.068 1.00 85.69 97 SER A C 1
ATOM 754 O O . SER A 1 97 ? 8.637 3.434 -11.096 1.00 85.69 97 SER A O 1
ATOM 756 N N . TRP A 1 98 ? 9.416 1.524 -10.202 1.00 86.88 98 TRP A N 1
ATOM 757 C CA . TRP A 1 98 ? 10.364 2.157 -9.286 1.00 86.88 98 TRP A CA 1
ATOM 758 C C . TRP A 1 98 ? 11.586 2.726 -10.013 1.00 86.88 98 TRP A C 1
ATOM 760 O O . TRP A 1 98 ? 11.968 3.874 -9.765 1.00 86.88 98 TRP A O 1
ATOM 770 N N . ALA A 1 99 ? 12.154 1.970 -10.953 1.00 87.56 99 ALA A N 1
ATOM 771 C CA . ALA A 1 99 ? 13.268 2.412 -11.784 1.00 87.56 99 ALA A CA 1
ATOM 772 C C . ALA A 1 99 ? 12.884 3.633 -12.627 1.00 87.56 99 ALA A C 1
ATOM 774 O O . ALA A 1 99 ? 13.613 4.624 -12.645 1.00 87.56 99 ALA A O 1
ATOM 775 N N . LEU A 1 100 ? 11.698 3.610 -13.246 1.00 86.19 100 LEU A N 1
ATOM 776 C CA . LEU A 1 100 ? 11.174 4.741 -14.010 1.00 86.19 100 LEU A CA 1
ATOM 777 C C . LEU A 1 100 ? 11.024 5.990 -13.136 1.00 86.19 100 LEU A C 1
ATOM 779 O O . LEU A 1 100 ? 11.460 7.071 -13.530 1.00 86.19 100 LEU A O 1
ATOM 783 N N . ALA A 1 101 ? 10.452 5.845 -11.939 1.00 84.62 101 ALA A N 1
ATOM 784 C CA . ALA A 1 101 ? 10.289 6.955 -11.002 1.00 84.62 101 ALA A CA 1
ATOM 785 C C . ALA A 1 101 ? 11.638 7.533 -10.557 1.00 84.62 101 ALA A C 1
ATOM 787 O O . ALA A 1 101 ? 11.810 8.747 -10.535 1.00 84.62 101 ALA A O 1
ATOM 788 N N . THR A 1 102 ? 12.612 6.668 -10.269 1.00 86.38 102 THR A N 1
ATOM 789 C CA . THR A 1 102 ? 13.974 7.076 -9.894 1.00 86.38 102 THR A CA 1
ATOM 790 C C . THR A 1 102 ? 14.669 7.822 -11.029 1.00 86.38 102 THR A C 1
ATOM 792 O O . THR A 1 102 ? 15.301 8.845 -10.791 1.00 86.38 102 THR A O 1
ATOM 795 N N . LYS A 1 103 ? 14.515 7.349 -12.270 1.00 85.25 103 LYS A N 1
ATOM 796 C CA . LYS A 1 103 ? 15.111 7.972 -13.457 1.00 85.25 103 LYS A CA 1
ATOM 797 C C . LYS A 1 103 ? 14.505 9.340 -13.782 1.00 85.25 103 LYS A C 1
ATOM 799 O O . LYS A 1 103 ? 15.220 10.235 -14.214 1.00 85.25 103 LYS A O 1
ATOM 804 N N . THR A 1 104 ? 13.193 9.487 -13.620 1.00 83.00 104 THR A N 1
ATOM 805 C CA . THR A 1 104 ? 12.444 10.677 -14.070 1.00 83.00 104 THR A CA 1
ATOM 806 C C . THR A 1 104 ? 12.144 11.677 -12.958 1.00 83.00 104 THR A C 1
ATOM 808 O O . THR A 1 104 ? 11.682 12.777 -13.237 1.00 83.00 104 THR A O 1
ATOM 811 N N . GLY A 1 105 ? 12.330 11.293 -11.694 1.00 81.75 105 GLY A N 1
ATOM 812 C CA . GLY A 1 105 ? 11.803 12.041 -10.553 1.00 81.75 105 GLY A CA 1
ATOM 813 C C . GLY A 1 105 ? 10.276 11.962 -10.419 1.00 81.75 105 GLY A C 1
ATOM 814 O O . GLY A 1 105 ? 9.711 12.611 -9.539 1.00 81.75 105 GLY A O 1
ATOM 815 N N . ALA A 1 106 ? 9.589 11.171 -11.256 1.00 79.56 106 ALA A N 1
ATOM 816 C CA . ALA A 1 106 ? 8.133 11.086 -11.282 1.00 79.56 106 ALA A CA 1
ATOM 817 C C . ALA A 1 106 ? 7.589 10.174 -10.163 1.00 79.56 106 ALA A C 1
ATOM 819 O O . ALA A 1 106 ? 7.209 9.005 -10.348 1.00 79.56 106 ALA A O 1
ATOM 820 N N . PHE A 1 107 ? 7.574 10.719 -8.949 1.00 73.25 107 PHE A N 1
ATOM 821 C CA . PHE A 1 107 ? 6.938 10.118 -7.785 1.00 73.25 107 PHE A CA 1
ATOM 822 C C . PHE A 1 107 ? 5.534 10.714 -7.592 1.00 73.25 107 PHE A C 1
ATOM 824 O O . PHE A 1 107 ? 5.362 11.927 -7.644 1.00 73.25 107 PHE A O 1
ATOM 831 N N . ARG A 1 108 ? 4.538 9.861 -7.296 1.00 65.31 108 ARG A N 1
ATOM 832 C CA . ARG A 1 108 ? 3.192 10.258 -6.817 1.00 65.31 108 ARG A CA 1
ATOM 833 C C . ARG A 1 108 ? 2.357 11.088 -7.812 1.00 65.31 108 ARG A C 1
ATOM 835 O O . ARG A 1 108 ? 2.113 12.267 -7.600 1.00 65.31 108 ARG A O 1
ATOM 842 N N . GLY A 1 109 ? 1.889 10.464 -8.894 1.00 55.16 109 GLY A N 1
ATOM 843 C CA . GLY A 1 109 ? 0.925 11.092 -9.816 1.00 55.16 109 GLY A CA 1
ATOM 844 C C . GLY A 1 109 ? 1.515 12.139 -10.767 1.00 55.16 109 GLY A C 1
ATOM 845 O O . GLY A 1 109 ? 0.821 12.592 -11.671 1.00 55.16 109 GLY A O 1
ATOM 846 N N . THR A 1 110 ? 2.798 12.475 -10.627 1.00 61.41 110 THR A N 1
ATOM 847 C CA . THR A 1 110 ? 3.558 13.129 -11.693 1.00 61.41 110 THR A CA 1
ATOM 848 C C . THR A 1 110 ? 3.694 12.164 -12.867 1.00 61.41 110 THR A C 1
ATOM 850 O O . THR A 1 110 ? 4.021 10.985 -12.700 1.00 61.41 110 THR A O 1
ATOM 853 N N . VAL A 1 111 ? 3.373 12.652 -14.062 1.00 63.69 111 VAL A N 1
ATOM 854 C CA . VAL A 1 111 ? 3.400 11.844 -15.280 1.00 63.69 111 VAL A CA 1
ATOM 855 C C . VAL A 1 111 ? 4.846 11.773 -15.754 1.00 63.69 111 VAL A C 1
ATOM 857 O O . VAL A 1 111 ? 5.437 12.788 -16.118 1.00 63.69 111 VAL A O 1
ATOM 860 N N . ALA A 1 112 ? 5.432 10.576 -15.719 1.00 66.56 112 ALA A N 1
ATOM 861 C CA . ALA A 1 112 ? 6.692 10.332 -16.408 1.00 66.56 112 ALA A CA 1
ATOM 862 C C . ALA A 1 112 ? 6.488 10.593 -17.913 1.00 66.56 112 ALA A C 1
ATOM 864 O O . ALA A 1 112 ? 5.435 10.216 -18.435 1.00 66.56 112 ALA A O 1
ATOM 865 N N . PRO A 1 113 ? 7.457 11.195 -18.627 1.00 70.88 113 PRO A N 1
ATOM 866 C CA . PRO A 1 113 ? 7.331 11.393 -20.065 1.00 70.88 113 PRO A CA 1
ATOM 867 C C . PRO A 1 113 ? 7.033 10.061 -20.761 1.00 70.88 113 PRO A C 1
ATOM 869 O O . PRO A 1 113 ? 7.705 9.054 -20.503 1.00 70.88 113 PRO A O 1
ATOM 872 N N . ALA A 1 114 ? 6.007 10.052 -21.614 1.00 68.31 114 ALA A N 1
ATOM 873 C CA . ALA A 1 114 ? 5.598 8.859 -22.343 1.00 68.31 114 ALA A CA 1
ATOM 874 C C . ALA A 1 114 ? 6.785 8.268 -23.123 1.00 68.31 114 ALA A C 1
ATOM 876 O O . ALA A 1 114 ? 7.587 9.004 -23.696 1.00 68.31 114 ALA A O 1
ATOM 877 N N . GLY A 1 115 ? 6.911 6.939 -23.113 1.00 70.50 115 GLY A N 1
ATOM 878 C CA . GLY A 1 115 ? 7.979 6.236 -23.825 1.00 70.50 115 GLY A CA 1
ATOM 879 C C . GLY A 1 115 ? 9.371 6.350 -23.199 1.00 70.50 115 GLY A C 1
ATOM 880 O O . GLY A 1 115 ? 10.337 5.959 -23.842 1.00 70.50 115 GLY A O 1
ATOM 881 N N . THR A 1 116 ? 9.514 6.864 -21.969 1.00 81.12 116 THR A N 1
ATOM 882 C CA . THR A 1 116 ? 10.823 6.888 -21.294 1.00 81.12 116 THR A CA 1
ATOM 883 C C . THR A 1 116 ? 11.324 5.458 -21.062 1.00 81.12 116 THR A C 1
ATOM 885 O O . THR A 1 116 ? 10.745 4.751 -20.232 1.00 81.12 116 THR A O 1
ATOM 888 N N . PRO A 1 117 ? 12.423 5.032 -21.713 1.00 86.62 117 PRO A N 1
ATOM 889 C CA . PRO A 1 117 ? 12.913 3.674 -21.562 1.00 86.62 117 PRO A CA 1
ATOM 890 C C . PRO A 1 117 ? 13.595 3.487 -20.207 1.00 86.62 117 PRO A C 1
ATOM 892 O O . PRO A 1 117 ? 14.285 4.387 -19.708 1.00 86.62 117 PRO A O 1
ATOM 895 N N . VAL A 1 118 ? 13.475 2.293 -19.640 1.00 87.75 118 VAL A N 1
ATOM 896 C CA . VAL A 1 118 ? 14.224 1.839 -18.469 1.00 87.75 118 VAL A CA 1
ATOM 897 C C . VAL A 1 118 ? 14.927 0.524 -18.783 1.00 87.75 118 VAL A C 1
ATOM 899 O O . VAL A 1 118 ? 14.352 -0.370 -19.393 1.00 87.75 118 VAL A O 1
ATOM 902 N N . THR A 1 119 ? 16.174 0.415 -18.340 1.00 89.38 119 THR A N 1
ATOM 903 C CA . THR A 1 119 ? 16.924 -0.844 -18.327 1.00 89.38 119 THR A CA 1
ATOM 904 C C . THR A 1 119 ? 16.982 -1.316 -16.885 1.00 89.38 119 THR A C 1
ATOM 906 O O . THR A 1 119 ? 17.281 -0.518 -15.990 1.00 89.38 119 THR A O 1
ATOM 909 N N . LEU A 1 120 ? 16.686 -2.590 -16.649 1.00 89.94 120 LEU A N 1
ATOM 910 C CA . LEU A 1 120 ? 16.800 -3.198 -15.328 1.00 89.94 120 LEU A CA 1
ATOM 911 C C . LEU A 1 120 ? 17.999 -4.139 -15.315 1.00 89.94 120 LEU A C 1
ATOM 913 O O . LEU A 1 120 ? 18.111 -5.008 -16.166 1.00 89.94 120 LEU A O 1
ATOM 917 N N . ASP A 1 121 ? 18.881 -3.980 -14.334 1.00 92.38 121 ASP A N 1
ATOM 918 C CA . ASP A 1 121 ? 19.919 -4.970 -14.039 1.00 92.38 121 ASP A CA 1
ATOM 919 C C . ASP A 1 121 ? 19.233 -6.250 -13.512 1.00 92.38 121 ASP A C 1
ATOM 921 O O . ASP A 1 121 ? 18.555 -6.158 -12.478 1.00 92.38 121 ASP A O 1
ATOM 925 N N . PRO A 1 122 ? 19.345 -7.407 -14.198 1.00 90.88 122 PRO A N 1
ATOM 926 C CA . PRO A 1 122 ? 18.586 -8.610 -13.844 1.00 90.88 122 PRO A CA 1
ATOM 927 C C . PRO A 1 122 ? 18.858 -9.105 -12.423 1.00 90.88 122 PRO A C 1
ATOM 929 O O . PRO A 1 122 ? 17.925 -9.413 -11.681 1.00 90.88 122 PRO A O 1
ATOM 932 N N . ASP A 1 123 ? 20.118 -9.087 -11.992 1.00 91.31 123 ASP A N 1
ATOM 933 C CA . ASP A 1 123 ? 20.525 -9.523 -10.658 1.00 91.31 123 ASP A CA 1
ATOM 934 C C . ASP A 1 123 ? 19.949 -8.622 -9.558 1.00 91.31 123 ASP A C 1
ATOM 936 O O . ASP A 1 123 ? 19.466 -9.088 -8.519 1.00 91.31 123 ASP A O 1
ATOM 940 N N . ARG A 1 124 ? 20.000 -7.300 -9.755 1.00 89.56 124 ARG A N 1
ATOM 941 C CA . 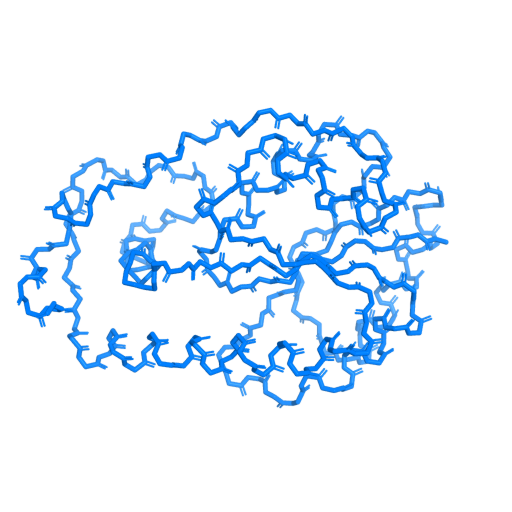ARG A 1 124 ? 19.416 -6.324 -8.826 1.00 89.56 124 ARG A CA 1
ATOM 942 C C . ARG A 1 124 ? 17.896 -6.420 -8.817 1.00 89.56 124 ARG A C 1
ATOM 944 O O . ARG A 1 124 ? 17.319 -6.369 -7.731 1.00 89.56 124 ARG A O 1
ATOM 951 N N . ALA A 1 125 ? 17.262 -6.577 -9.978 1.00 89.25 125 ALA A N 1
ATOM 952 C CA . ALA A 1 125 ? 15.818 -6.747 -10.088 1.00 89.25 125 ALA A CA 1
ATOM 953 C C . ALA A 1 125 ? 15.362 -8.030 -9.379 1.00 89.25 125 ALA A C 1
ATOM 955 O O . ALA A 1 125 ? 14.474 -7.967 -8.531 1.00 89.25 125 ALA A O 1
ATOM 956 N N . GLY A 1 126 ? 16.030 -9.160 -9.632 1.00 90.25 126 GLY A N 1
ATOM 957 C CA . GLY A 1 126 ? 15.772 -10.444 -8.980 1.00 90.25 126 GLY A CA 1
ATOM 958 C C . GLY A 1 126 ? 15.882 -10.363 -7.457 1.00 90.25 126 GLY A C 1
ATOM 959 O O . GLY A 1 126 ? 14.941 -10.721 -6.747 1.00 90.25 126 GLY A O 1
ATOM 960 N N . ARG A 1 127 ? 16.981 -9.795 -6.935 1.00 90.12 127 ARG A N 1
ATOM 961 C CA . ARG A 1 127 ? 17.151 -9.578 -5.484 1.00 90.12 127 ARG A CA 1
ATOM 962 C C . ARG A 1 127 ? 16.072 -8.672 -4.896 1.00 90.12 127 ARG A C 1
ATOM 964 O O . ARG A 1 127 ? 15.577 -8.946 -3.805 1.00 90.12 127 ARG A O 1
ATOM 971 N N . ALA A 1 128 ? 15.702 -7.597 -5.590 1.00 87.25 128 ALA A N 1
ATOM 972 C CA . ALA A 1 128 ? 14.655 -6.696 -5.125 1.00 87.25 128 ALA A CA 1
ATOM 973 C C . ALA A 1 128 ? 13.292 -7.404 -5.063 1.00 87.25 128 ALA A C 1
ATOM 975 O O . ALA A 1 128 ? 12.618 -7.322 -4.038 1.00 87.25 128 ALA A O 1
ATOM 976 N N . MET A 1 129 ? 12.912 -8.150 -6.105 1.00 89.38 129 MET A N 1
ATOM 977 C CA . MET A 1 129 ? 11.670 -8.933 -6.126 1.00 89.38 129 MET A CA 1
ATOM 978 C C . MET A 1 129 ? 11.634 -9.974 -5.002 1.00 89.38 129 MET A C 1
ATOM 980 O O . MET A 1 129 ? 10.656 -10.022 -4.257 1.00 89.38 129 MET A O 1
ATOM 984 N N . PHE A 1 130 ? 12.714 -10.739 -4.811 1.00 90.00 130 PHE A N 1
ATOM 985 C CA . PHE A 1 130 ? 12.822 -11.701 -3.711 1.00 90.00 130 PHE A CA 1
ATOM 986 C C . PHE A 1 130 ? 12.650 -11.029 -2.342 1.00 90.00 130 PHE A C 1
ATOM 988 O O . PHE A 1 130 ? 11.845 -11.470 -1.524 1.00 90.00 130 PHE A O 1
ATOM 995 N N . ASN A 1 131 ? 13.350 -9.914 -2.112 1.00 85.69 131 ASN A N 1
ATOM 996 C CA . ASN A 1 131 ? 13.238 -9.163 -0.864 1.00 85.69 131 ASN A CA 1
ATOM 997 C C . ASN A 1 131 ? 11.814 -8.639 -0.627 1.00 85.69 131 ASN A C 1
ATOM 999 O O . ASN A 1 131 ? 11.382 -8.585 0.521 1.00 85.69 131 ASN A O 1
ATOM 1003 N N . HIS A 1 132 ? 11.069 -8.276 -1.675 1.00 85.19 132 HIS A N 1
ATOM 1004 C CA . HIS A 1 132 ? 9.664 -7.888 -1.528 1.00 85.19 132 HIS A CA 1
ATOM 1005 C C . HIS A 1 132 ? 8.748 -9.038 -1.190 1.00 85.19 132 HIS A C 1
ATOM 1007 O O . HIS A 1 132 ? 7.909 -8.873 -0.308 1.00 85.19 132 HIS A O 1
ATOM 1013 N N . ALA A 1 133 ? 8.911 -10.178 -1.856 1.00 87.50 133 ALA A N 1
ATOM 1014 C CA . ALA A 1 133 ? 8.151 -11.370 -1.519 1.00 87.50 133 ALA A CA 1
ATOM 1015 C C . ALA A 1 133 ? 8.384 -11.745 -0.047 1.00 87.50 133 ALA A C 1
ATOM 1017 O O . ALA A 1 133 ? 7.430 -11.893 0.711 1.00 87.50 133 ALA A O 1
ATOM 1018 N N . LEU A 1 134 ? 9.648 -11.765 0.393 1.00 86.69 134 LEU A N 1
ATOM 1019 C CA . LEU A 1 134 ? 10.001 -12.044 1.784 1.00 86.69 134 LEU A CA 1
ATOM 1020 C C . LEU A 1 134 ? 9.410 -11.017 2.763 1.00 86.69 134 LEU A C 1
ATOM 1022 O O . LEU A 1 134 ? 8.881 -11.396 3.804 1.00 86.69 134 LEU A O 1
ATOM 1026 N N . GLN A 1 135 ? 9.479 -9.723 2.439 1.00 82.69 135 GLN A N 1
ATOM 1027 C CA . GLN A 1 135 ? 8.872 -8.675 3.265 1.00 82.69 135 GLN A CA 1
ATOM 1028 C C . GLN A 1 135 ? 7.356 -8.848 3.374 1.00 82.69 135 GLN A C 1
ATOM 1030 O O . GLN A 1 135 ? 6.821 -8.709 4.467 1.00 82.69 135 GLN A O 1
ATOM 1035 N N . LEU A 1 136 ? 6.664 -9.164 2.276 1.00 86.12 136 LEU A N 1
ATOM 1036 C CA . LEU A 1 136 ? 5.220 -9.389 2.294 1.00 86.12 136 LEU A CA 1
ATOM 1037 C C . LEU A 1 136 ? 4.851 -10.564 3.207 1.00 86.12 136 LEU A C 1
ATOM 1039 O O . LEU A 1 136 ?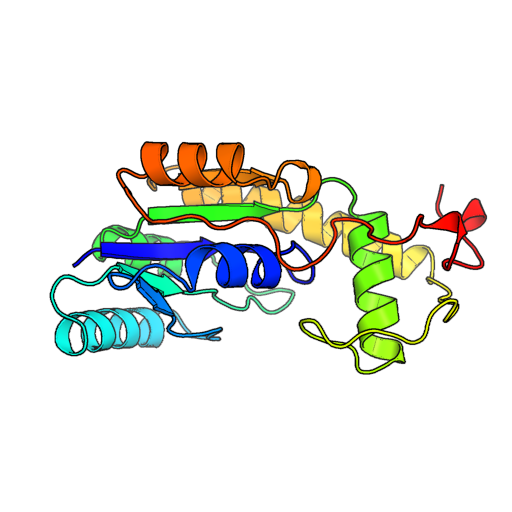 3.961 -10.420 4.039 1.00 86.12 136 LEU A O 1
ATOM 1043 N N . GLU A 1 137 ? 5.577 -11.679 3.122 1.00 87.75 137 GLU A N 1
ATOM 1044 C CA . GLU A 1 137 ? 5.371 -12.828 4.014 1.00 87.75 137 GLU A CA 1
ATOM 1045 C C . GLU A 1 137 ? 5.617 -12.474 5.485 1.00 87.75 137 GLU A C 1
ATOM 1047 O O . GLU A 1 137 ? 4.819 -12.805 6.360 1.00 87.75 137 GLU A O 1
ATOM 1052 N N . GLN A 1 138 ? 6.682 -11.726 5.778 1.00 82.94 138 GLN A N 1
ATOM 1053 C CA . GLN A 1 138 ? 6.953 -11.257 7.139 1.00 82.94 138 GLN A CA 1
ATOM 1054 C C . GLN A 1 138 ? 5.843 -10.346 7.673 1.00 82.94 138 GLN A C 1
ATOM 1056 O O . GLN A 1 138 ? 5.511 -10.408 8.858 1.00 82.94 138 GLN A O 1
ATOM 1061 N N . LEU A 1 139 ? 5.263 -9.507 6.812 1.00 81.94 139 LEU A N 1
ATOM 1062 C CA . LEU A 1 139 ? 4.127 -8.666 7.172 1.00 81.94 139 LEU A CA 1
ATOM 1063 C C . LEU A 1 139 ? 2.880 -9.495 7.450 1.00 81.94 139 LEU A C 1
ATOM 1065 O O . LEU A 1 139 ? 2.246 -9.266 8.473 1.00 81.94 139 LEU A O 1
ATOM 1069 N N . ARG A 1 140 ? 2.564 -10.481 6.605 1.00 87.38 140 ARG A N 1
ATOM 1070 C CA . ARG A 1 140 ? 1.444 -11.409 6.826 1.00 87.38 140 ARG A CA 1
ATOM 1071 C C . ARG A 1 140 ? 1.548 -12.106 8.174 1.00 87.38 140 ARG A C 1
ATOM 1073 O O . ARG A 1 140 ? 0.605 -12.069 8.957 1.00 87.38 140 ARG A O 1
ATOM 1080 N N . ILE A 1 141 ? 2.724 -12.655 8.484 1.00 85.81 141 ILE A N 1
ATOM 1081 C CA . ILE A 1 141 ? 2.989 -13.306 9.773 1.00 85.81 141 ILE A CA 1
ATOM 1082 C C . ILE A 1 141 ? 2.765 -12.327 10.928 1.00 85.81 141 ILE A C 1
ATOM 1084 O O . ILE A 1 141 ? 2.114 -12.661 11.911 1.00 85.81 141 ILE A O 1
ATOM 1088 N N . ALA A 1 142 ? 3.280 -11.104 10.820 1.00 81.12 142 ALA A N 1
ATOM 1089 C CA . ALA A 1 142 ? 3.172 -10.137 11.903 1.00 81.12 142 ALA A CA 1
ATOM 1090 C C . ALA A 1 142 ? 1.770 -9.520 12.056 1.00 81.12 142 ALA A C 1
ATOM 1092 O O . ALA A 1 142 ? 1.448 -8.991 13.121 1.00 81.12 142 ALA A O 1
ATOM 1093 N N . LEU A 1 143 ? 0.958 -9.557 10.998 1.00 85.94 143 LEU A N 1
ATOM 1094 C CA . LEU A 1 143 ? -0.432 -9.111 10.988 1.00 85.94 143 LEU A CA 1
ATOM 1095 C C . LEU A 1 143 ? -1.420 -10.224 11.354 1.00 85.94 143 LEU A C 1
ATOM 1097 O O . LEU A 1 143 ? -2.597 -9.918 11.513 1.00 85.94 143 LEU A O 1
ATOM 1101 N N . ALA A 1 144 ? -0.976 -11.474 11.516 1.00 86.25 144 ALA A N 1
ATOM 1102 C CA . ALA A 1 144 ? -1.849 -12.622 11.775 1.00 86.25 144 ALA A CA 1
ATOM 1103 C C . ALA A 1 144 ? -2.810 -12.405 12.962 1.00 86.25 144 ALA A C 1
ATOM 1105 O O . ALA A 1 144 ? -3.964 -12.820 12.898 1.00 86.25 144 ALA A O 1
ATOM 1106 N N . ASP A 1 145 ? -2.363 -11.682 13.994 1.00 83.38 145 ASP A N 1
ATOM 1107 C CA . ASP A 1 145 ? -3.145 -11.384 15.204 1.00 83.38 145 ASP A CA 1
ATOM 1108 C C . ASP A 1 145 ? -3.892 -10.033 15.153 1.00 83.38 145 ASP A C 1
ATOM 1110 O O . ASP A 1 145 ? -4.473 -9.585 16.145 1.00 83.38 145 ASP A O 1
ATOM 1114 N N . LEU A 1 146 ? -3.863 -9.343 14.010 1.00 85.12 146 LEU A N 1
ATOM 1115 C CA . LEU A 1 146 ? -4.470 -8.030 13.807 1.00 85.12 146 LEU A CA 1
ATOM 1116 C C . LEU A 1 146 ? -5.648 -8.100 12.828 1.00 85.12 146 LEU A C 1
ATOM 1118 O O . LEU A 1 146 ? -5.555 -8.798 11.817 1.00 85.12 146 LEU A O 1
ATOM 1122 N N . PRO A 1 147 ? -6.723 -7.313 13.037 1.00 87.12 147 PRO A N 1
ATOM 1123 C CA . PRO A 1 147 ? -7.766 -7.145 12.031 1.00 87.12 147 PRO A CA 1
ATOM 1124 C C . PRO A 1 147 ? -7.181 -6.497 10.772 1.00 87.12 147 PRO A C 1
ATOM 1126 O O . PRO A 1 147 ? -6.916 -5.286 10.741 1.00 87.12 147 PRO A O 1
ATOM 1129 N N . HIS A 1 148 ? -6.967 -7.310 9.740 1.00 93.88 148 HIS A N 1
ATOM 1130 C CA . HIS A 1 148 ? -6.414 -6.862 8.475 1.00 93.88 148 HIS A CA 1
ATOM 1131 C C . HIS A 1 148 ? -7.143 -7.461 7.275 1.00 93.88 148 HIS A C 1
ATOM 1133 O O . HIS A 1 148 ? -7.722 -8.542 7.349 1.00 93.88 148 HIS A O 1
ATOM 1139 N N . VAL A 1 149 ? -7.106 -6.730 6.163 1.00 96.50 149 VAL A N 1
ATOM 1140 C CA . VAL A 1 149 ? -7.586 -7.181 4.855 1.00 96.50 149 VAL A CA 1
ATOM 1141 C C . VAL A 1 149 ? -6.476 -6.952 3.842 1.00 96.50 149 VAL A C 1
ATOM 1143 O O . VAL A 1 149 ? -5.853 -5.889 3.826 1.00 96.50 149 VAL A O 1
ATOM 1146 N N . GLU A 1 150 ? -6.228 -7.946 2.997 1.00 95.88 150 GLU A N 1
ATOM 1147 C CA . GLU A 1 150 ? -5.300 -7.814 1.878 1.00 95.88 150 GLU A CA 1
ATOM 1148 C C . GLU A 1 150 ? -6.009 -7.253 0.646 1.00 95.88 150 GLU A C 1
ATOM 1150 O O . GLU A 1 150 ? -7.144 -7.619 0.336 1.00 95.88 150 GLU A O 1
ATOM 1155 N N . LEU A 1 151 ? -5.323 -6.374 -0.080 1.00 95.50 151 LEU A N 1
ATOM 1156 C CA . LEU A 1 151 ? -5.777 -5.872 -1.368 1.00 95.50 151 LEU A CA 1
ATOM 1157 C C . LEU A 1 151 ? -4.601 -5.843 -2.344 1.00 95.50 151 LEU A C 1
ATOM 1159 O O . LEU A 1 151 ? -3.597 -5.163 -2.116 1.00 95.50 151 LEU A O 1
ATOM 1163 N N . ALA A 1 152 ? -4.740 -6.554 -3.459 1.00 94.38 152 ALA A N 1
ATOM 1164 C CA . ALA A 1 152 ? -3.767 -6.490 -4.536 1.00 94.38 152 ALA A CA 1
ATOM 1165 C C . ALA A 1 152 ? -4.005 -5.240 -5.395 1.00 94.38 152 ALA A C 1
ATOM 1167 O O . ALA A 1 152 ? -5.143 -4.900 -5.728 1.00 94.38 152 ALA A O 1
ATOM 1168 N N . TYR A 1 153 ? -2.925 -4.585 -5.818 1.00 91.94 153 TYR A N 1
ATOM 1169 C CA . TYR A 1 153 ? -2.941 -3.420 -6.701 1.00 91.94 153 TYR A CA 1
ATOM 1170 C C . TYR A 1 153 ? -3.799 -3.645 -7.949 1.00 91.94 153 TYR A C 1
ATOM 1172 O O . TYR A 1 153 ? -4.606 -2.795 -8.333 1.00 91.94 153 TYR A O 1
ATOM 1180 N N . GLU A 1 154 ? -3.641 -4.808 -8.578 1.00 91.06 154 GLU A N 1
ATOM 1181 C CA . GLU A 1 154 ? -4.327 -5.135 -9.823 1.00 91.06 154 GLU A CA 1
ATOM 1182 C C . GLU A 1 154 ? -5.842 -5.302 -9.614 1.00 91.06 154 GLU A C 1
ATOM 1184 O O . GLU A 1 154 ? -6.612 -5.094 -10.552 1.00 91.06 154 GLU A O 1
ATOM 1189 N N . ASP A 1 155 ? -6.282 -5.555 -8.379 1.00 93.56 155 ASP A N 1
ATOM 1190 C CA . ASP A 1 155 ? -7.692 -5.701 -8.013 1.00 93.56 155 ASP A CA 1
ATOM 1191 C C . ASP A 1 155 ? -8.319 -4.385 -7.536 1.00 93.56 155 ASP A C 1
ATOM 1193 O O . ASP A 1 155 ? -9.533 -4.333 -7.352 1.00 93.56 155 ASP A O 1
ATOM 1197 N N . ILE A 1 156 ? -7.556 -3.291 -7.377 1.00 92.25 156 ILE A N 1
ATOM 1198 C CA . ILE A 1 156 ? -8.096 -2.017 -6.868 1.00 92.25 156 ILE A CA 1
ATOM 1199 C C . ILE A 1 156 ? -9.204 -1.494 -7.789 1.00 92.25 156 ILE A C 1
ATOM 1201 O O . ILE A 1 156 ? -8.981 -1.138 -8.939 1.00 92.25 156 ILE A O 1
ATOM 1205 N N . SER A 1 157 ? -10.416 -1.417 -7.282 1.00 93.06 157 SER A N 1
ATOM 1206 C CA . SER A 1 157 ? -11.579 -0.828 -7.936 1.00 93.06 157 SER A CA 1
ATOM 1207 C C . SER A 1 157 ? -12.422 -0.185 -6.849 1.00 93.06 157 SER A C 1
ATOM 1209 O O . SER A 1 157 ? -12.241 -0.494 -5.668 1.00 93.06 157 SER A O 1
ATOM 1211 N N . ARG A 1 158 ? -13.367 0.682 -7.212 1.00 94.56 158 ARG A N 1
ATOM 1212 C CA . ARG A 1 158 ? -14.287 1.248 -6.221 1.00 94.56 158 ARG A CA 1
ATOM 1213 C C . ARG A 1 158 ? -14.988 0.154 -5.401 1.00 94.56 158 ARG A C 1
ATOM 1215 O O . ARG A 1 158 ? -15.049 0.253 -4.178 1.00 94.56 158 ARG A O 1
ATOM 1222 N N . ALA A 1 159 ? -15.447 -0.908 -6.066 1.00 96.00 159 ALA A N 1
ATOM 1223 C CA . ALA A 1 159 ? -16.137 -2.028 -5.429 1.00 96.00 159 ALA A CA 1
ATOM 1224 C C . ALA A 1 159 ? -15.227 -2.826 -4.480 1.00 96.00 159 ALA A C 1
ATOM 1226 O O . ALA A 1 159 ? -15.591 -3.044 -3.327 1.00 96.00 159 ALA A O 1
ATOM 1227 N N . SER A 1 160 ? -14.031 -3.222 -4.928 1.00 96.75 160 SER A N 1
ATOM 1228 C CA . SER A 1 160 ? -13.108 -4.011 -4.095 1.00 96.75 160 SER A CA 1
ATOM 1229 C C . SER A 1 160 ? -12.568 -3.218 -2.904 1.00 96.75 160 SER A C 1
ATOM 1231 O O . SER A 1 160 ? -12.456 -3.768 -1.812 1.00 96.75 160 SER A O 1
ATOM 1233 N N . VAL A 1 161 ? -12.306 -1.917 -3.069 1.00 96.44 161 VAL A N 1
ATOM 1234 C CA . VAL A 1 161 ? -11.905 -1.038 -1.959 1.00 96.44 161 VAL A CA 1
ATOM 1235 C C . VAL A 1 161 ? -13.044 -0.884 -0.951 1.00 96.44 161 VAL A C 1
ATOM 1237 O O . VAL A 1 161 ? -12.815 -1.027 0.246 1.00 96.44 161 VAL A O 1
ATOM 1240 N N . SER A 1 162 ? -14.275 -0.647 -1.413 1.00 97.00 162 SER A N 1
ATOM 1241 C CA . SER A 1 162 ? -15.444 -0.546 -0.529 1.00 97.00 162 SER A CA 1
ATOM 1242 C C . SER A 1 162 ? -15.692 -1.844 0.251 1.00 97.00 162 SER A C 1
ATOM 1244 O O . SER A 1 162 ? -15.930 -1.797 1.460 1.00 97.00 162 SER A O 1
ATOM 1246 N N . ALA A 1 163 ? -15.550 -3.003 -0.400 1.00 97.69 163 ALA A N 1
ATOM 1247 C CA . ALA A 1 163 ? -15.659 -4.305 0.253 1.00 97.69 163 ALA A CA 1
ATOM 1248 C C . ALA A 1 163 ? -14.559 -4.519 1.308 1.00 97.69 163 ALA A C 1
ATOM 1250 O O . ALA A 1 163 ? -14.854 -4.946 2.424 1.00 97.69 163 ALA A O 1
ATOM 1251 N N . ALA A 1 164 ? -13.308 -4.169 0.991 1.00 97.12 164 ALA A N 1
ATOM 1252 C CA . ALA A 1 164 ? -12.191 -4.294 1.923 1.00 97.12 164 ALA A CA 1
ATOM 1253 C C . ALA A 1 164 ? -12.362 -3.402 3.164 1.00 97.12 164 ALA A C 1
ATOM 1255 O O . ALA A 1 164 ? -12.116 -3.841 4.285 1.00 97.12 164 ALA A O 1
ATOM 1256 N N . LEU A 1 165 ? -12.837 -2.167 2.983 1.00 96.50 165 LEU A N 1
ATOM 1257 C CA . LEU A 1 165 ? -13.144 -1.263 4.093 1.00 96.50 165 LEU A CA 1
ATOM 1258 C C . LEU A 1 165 ? -14.306 -1.787 4.941 1.00 96.50 165 LEU A C 1
ATOM 1260 O O . LEU A 1 165 ? -14.190 -1.830 6.165 1.00 96.50 165 LEU A O 1
ATOM 1264 N N . SER A 1 166 ? -15.370 -2.278 4.305 1.00 96.56 166 SER A N 1
ATOM 1265 C CA . SER A 1 166 ? -16.516 -2.863 5.011 1.00 96.56 166 SER A CA 1
ATOM 1266 C C . SER A 1 166 ? -16.100 -4.059 5.872 1.00 96.56 166 SER A C 1
ATOM 1268 O O . SER A 1 166 ? -16.519 -4.162 7.023 1.00 96.56 166 SER A O 1
ATOM 1270 N N . ALA A 1 167 ? -15.208 -4.919 5.367 1.00 96.69 167 ALA A N 1
ATOM 1271 C CA . ALA A 1 167 ? -14.646 -6.043 6.121 1.00 96.69 167 ALA A CA 1
ATOM 1272 C C . ALA A 1 167 ? -13.796 -5.603 7.331 1.00 96.69 167 ALA A C 1
ATOM 1274 O O . ALA A 1 167 ? -13.705 -6.325 8.321 1.00 96.69 167 ALA A O 1
ATOM 1275 N N . LEU A 1 168 ? -13.229 -4.393 7.296 1.00 94.88 168 LEU A N 1
ATOM 1276 C CA . LEU A 1 168 ? -12.550 -3.769 8.438 1.00 94.88 168 LEU A CA 1
ATOM 1277 C C . LEU A 1 168 ? -13.515 -3.053 9.405 1.00 94.88 168 LEU A C 1
ATOM 1279 O O . LEU A 1 168 ? -13.067 -2.496 10.414 1.00 94.88 168 LEU A O 1
ATOM 1283 N N . GLY A 1 169 ? -14.823 -3.063 9.125 1.00 95.06 169 GLY A N 1
ATOM 1284 C CA . GLY A 1 169 ? -15.840 -2.322 9.875 1.00 95.06 169 GLY A CA 1
ATOM 1285 C C . GLY A 1 169 ? -15.849 -0.823 9.563 1.00 95.06 169 GLY A C 1
ATOM 1286 O O . GLY A 1 169 ? -16.272 -0.023 10.396 1.00 95.06 169 GLY A O 1
ATOM 1287 N N . LEU A 1 170 ? -15.343 -0.437 8.390 1.00 94.06 170 LEU A N 1
ATOM 1288 C CA . LEU A 1 170 ? -15.285 0.938 7.915 1.00 94.06 170 LEU A CA 1
ATOM 1289 C C . LEU A 1 170 ? -16.288 1.141 6.787 1.00 94.06 170 LEU A C 1
ATOM 1291 O O . LEU A 1 170 ? -16.167 0.562 5.711 1.00 94.06 170 LEU A O 1
ATOM 1295 N N . ASP A 1 171 ? -17.235 2.035 7.015 1.00 94.69 171 ASP A N 1
ATOM 1296 C CA . ASP A 1 171 ? -18.072 2.589 5.964 1.00 94.69 171 ASP A CA 1
ATOM 1297 C C . ASP A 1 171 ? -17.479 3.945 5.584 1.00 94.69 171 ASP A C 1
ATOM 1299 O O . ASP A 1 171 ? -17.683 4.914 6.306 1.00 94.69 171 ASP A O 1
ATOM 1303 N N . LEU A 1 172 ? -16.673 4.006 4.521 1.00 94.69 172 LEU A N 1
ATOM 1304 C CA . LEU A 1 172 ? -16.119 5.249 3.971 1.00 94.69 172 LEU A CA 1
ATOM 1305 C C . LEU A 1 172 ? -16.557 5.411 2.514 1.00 94.69 172 LEU A C 1
ATOM 1307 O O . LEU A 1 172 ? -16.695 4.434 1.778 1.00 94.69 172 LEU A O 1
ATOM 1311 N N . MET A 1 173 ? -16.725 6.654 2.077 1.00 95.50 173 MET A N 1
ATOM 1312 C CA . MET A 1 173 ? -16.951 7.006 0.685 1.00 95.50 173 MET A CA 1
ATOM 1313 C C . MET A 1 173 ? -15.709 6.664 -0.138 1.00 95.50 173 MET A C 1
ATOM 1315 O O . MET A 1 173 ? -14.598 7.097 0.165 1.00 95.50 173 MET A O 1
ATOM 1319 N N . VAL A 1 174 ? -15.925 5.910 -1.214 1.00 95.88 174 VAL A N 1
ATOM 1320 C CA . VAL A 1 174 ? -14.889 5.522 -2.172 1.00 95.88 174 VAL A CA 1
ATOM 1321 C C . VAL A 1 174 ? -15.268 6.072 -3.539 1.00 95.88 174 VAL A C 1
ATOM 1323 O O . VAL A 1 174 ? -16.357 5.780 -4.049 1.00 95.88 174 VAL A O 1
ATOM 1326 N N . THR A 1 175 ? -14.382 6.864 -4.133 1.00 93.56 175 THR A N 1
ATOM 1327 C CA . THR A 1 175 ? -14.518 7.370 -5.503 1.00 93.56 175 THR A CA 1
ATOM 1328 C C . THR A 1 175 ? -13.826 6.447 -6.506 1.00 93.56 175 THR A C 1
ATOM 1330 O O . THR A 1 175 ? -13.114 5.510 -6.136 1.00 93.56 175 THR A O 1
ATOM 1333 N N . GLU A 1 176 ? -14.065 6.676 -7.798 1.00 89.31 176 GLU A N 1
ATOM 1334 C CA . GLU A 1 176 ? -13.331 5.965 -8.845 1.00 89.31 176 GLU A CA 1
ATOM 1335 C C . GLU A 1 176 ? -11.840 6.344 -8.836 1.00 89.31 176 GLU A C 1
ATOM 1337 O O . GLU A 1 176 ? -11.493 7.477 -8.483 1.00 89.31 176 GLU A O 1
ATOM 1342 N N . PRO A 1 177 ? -10.940 5.435 -9.254 1.00 80.62 177 PRO A N 1
ATOM 1343 C CA . PRO A 1 177 ? -9.532 5.762 -9.418 1.00 80.62 177 PRO A CA 1
ATOM 1344 C C . PRO A 1 177 ? -9.371 6.925 -10.407 1.00 80.62 177 PRO A C 1
ATOM 1346 O O . PRO A 1 177 ? -9.681 6.802 -11.589 1.00 80.62 177 PRO A O 1
ATOM 1349 N N . THR A 1 178 ? -8.850 8.059 -9.938 1.00 69.00 178 THR A N 1
ATOM 1350 C CA . THR A 1 178 ? -8.568 9.233 -10.789 1.00 69.00 178 THR A CA 1
ATOM 1351 C C . THR A 1 178 ? -7.354 9.029 -11.693 1.00 69.00 178 THR A C 1
ATOM 1353 O O . THR A 1 178 ? -7.162 9.757 -12.662 1.00 69.00 178 THR A O 1
ATOM 1356 N N . THR A 1 179 ? -6.528 8.027 -11.387 1.00 63.59 179 THR A N 1
ATOM 1357 C CA . THR A 1 179 ? -5.407 7.597 -12.220 1.00 63.59 179 THR A CA 1
ATOM 1358 C C . THR A 1 179 ? -5.797 6.316 -12.939 1.00 63.59 179 THR A C 1
ATOM 1360 O O . THR A 1 179 ? -6.204 5.334 -12.319 1.00 63.59 179 THR A O 1
ATOM 1363 N N . GLN A 1 180 ? -5.704 6.336 -14.268 1.00 56.09 180 GLN A N 1
ATOM 1364 C CA . GLN A 1 180 ? -6.023 5.176 -15.085 1.00 56.09 180 GLN A CA 1
ATOM 1365 C C . GLN A 1 180 ? -5.072 4.031 -14.704 1.00 56.09 180 GLN A C 1
ATOM 1367 O O . GLN A 1 180 ? -3.856 4.213 -14.639 1.00 56.09 180 GLN A O 1
ATOM 1372 N N . LYS A 1 181 ? -5.630 2.838 -14.467 1.00 56.38 181 LYS A N 1
ATOM 1373 C CA . LYS A 1 181 ? -4.909 1.589 -14.148 1.00 56.38 181 LYS A CA 1
ATOM 1374 C C . LYS A 1 181 ? -3.883 1.152 -15.202 1.00 56.38 181 LYS A C 1
ATOM 1376 O O . LYS A 1 181 ? -3.253 0.111 -15.030 1.00 56.38 181 LYS A O 1
ATOM 1381 N N . SER A 1 182 ? -3.728 1.901 -16.291 1.00 49.16 182 SER A N 1
ATOM 1382 C CA . SER A 1 182 ? -2.745 1.663 -17.338 1.00 49.16 182 SER A CA 1
ATOM 1383 C C . SER A 1 182 ? -1.342 1.959 -16.811 1.00 49.16 182 SER A C 1
ATOM 1385 O O . SER A 1 182 ? -0.692 2.923 -17.214 1.00 49.16 182 SER A O 1
ATOM 1387 N N . ALA A 1 183 ? -0.844 1.111 -15.909 1.00 57.31 183 ALA A N 1
ATOM 1388 C CA . ALA A 1 183 ? 0.579 0.849 -15.909 1.0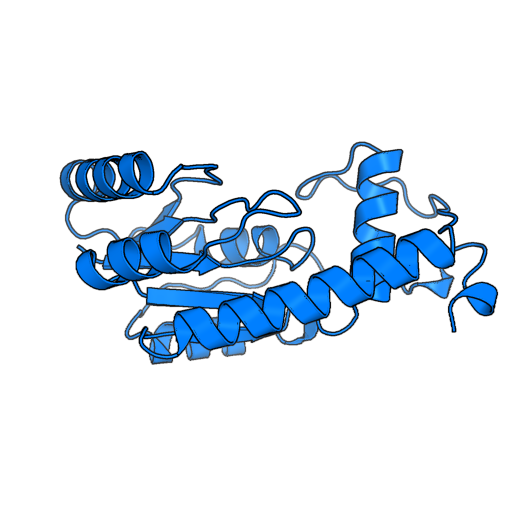0 57.31 183 ALA A CA 1
ATOM 1389 C C . ALA A 1 183 ? 0.920 0.456 -17.361 1.00 57.31 183 ALA A C 1
ATOM 1391 O O . ALA A 1 183 ? 0.277 -0.463 -17.881 1.00 57.31 183 ALA A O 1
ATOM 1392 N N . PRO A 1 184 ? 1.821 1.181 -18.048 1.00 62.34 184 PRO A N 1
ATOM 1393 C CA . PRO A 1 184 ? 2.226 0.808 -19.399 1.00 62.34 184 PRO A CA 1
ATOM 1394 C C . PRO A 1 184 ? 2.652 -0.663 -19.398 1.00 62.34 184 PRO A C 1
ATOM 1396 O O . PRO A 1 184 ? 3.138 -1.161 -18.373 1.00 62.34 184 PRO A O 1
ATOM 1399 N N . ARG A 1 185 ? 2.429 -1.389 -20.502 1.00 74.00 185 ARG A N 1
ATOM 1400 C CA . ARG A 1 185 ? 2.884 -2.783 -20.554 1.00 74.00 185 ARG A CA 1
ATOM 1401 C C . ARG A 1 185 ? 4.394 -2.757 -20.395 1.00 74.00 185 ARG A C 1
ATOM 1403 O O . ARG A 1 185 ? 5.045 -1.862 -20.920 1.00 74.00 185 ARG A O 1
ATOM 1410 N N . LEU A 1 186 ? 4.966 -3.725 -19.682 1.00 80.44 186 LEU A N 1
ATOM 1411 C CA . LEU A 1 186 ? 6.415 -3.739 -19.454 1.00 80.44 186 LEU A CA 1
ATOM 1412 C C . LEU A 1 186 ? 7.203 -3.657 -20.765 1.00 80.44 186 LEU A C 1
ATOM 1414 O O . LEU A 1 186 ? 8.174 -2.913 -20.842 1.00 80.44 186 LEU A O 1
ATOM 1418 N N . ALA A 1 187 ? 6.723 -4.340 -21.806 1.00 78.44 187 ALA A N 1
ATOM 1419 C CA . ALA A 1 187 ? 7.306 -4.313 -23.146 1.00 78.44 187 ALA A CA 1
ATOM 1420 C C . ALA A 1 187 ? 7.354 -2.911 -23.781 1.00 78.44 187 ALA A C 1
ATOM 1422 O O . ALA A 1 187 ? 8.185 -2.669 -24.648 1.00 78.44 187 ALA A O 1
ATOM 1423 N N . ASP A 1 188 ? 6.504 -1.981 -23.340 1.00 78.06 188 ASP A N 1
ATOM 1424 C CA . ASP A 1 188 ? 6.427 -0.633 -23.906 1.00 78.06 188 ASP A CA 1
ATOM 1425 C C . ASP A 1 188 ? 7.563 0.275 -23.404 1.00 78.06 188 ASP A C 1
ATOM 1427 O O . ASP A 1 188 ? 7.797 1.338 -23.977 1.00 78.06 188 ASP A O 1
ATOM 1431 N N . PHE A 1 189 ? 8.251 -0.089 -22.311 1.00 78.50 189 PHE A N 1
ATOM 1432 C CA . PHE A 1 189 ? 9.251 0.795 -21.696 1.00 78.50 189 PHE A CA 1
ATOM 1433 C C . PHE A 1 189 ? 10.439 0.096 -21.020 1.00 78.50 189 PHE A C 1
ATOM 1435 O O . PHE A 1 189 ? 11.420 0.773 -20.723 1.00 78.50 189 PHE A O 1
ATOM 1442 N N . VAL A 1 190 ? 10.410 -1.219 -20.792 1.00 84.38 190 VAL A N 1
ATOM 1443 C CA . VAL A 1 190 ? 11.569 -1.992 -20.318 1.00 84.38 190 VAL A CA 1
ATOM 1444 C C . VAL A 1 190 ? 12.347 -2.510 -21.525 1.00 84.38 190 VAL A C 1
ATOM 1446 O O . VAL A 1 190 ? 11.866 -3.373 -22.255 1.00 84.38 190 VAL A O 1
ATOM 1449 N N . THR A 1 191 ? 13.554 -1.990 -21.742 1.00 88.00 191 THR A N 1
ATOM 1450 C CA . THR A 1 191 ? 14.322 -2.242 -22.976 1.00 88.00 191 THR A CA 1
ATOM 1451 C C . THR A 1 191 ? 14.959 -3.625 -23.042 1.00 88.00 191 THR A C 1
ATOM 1453 O O . THR A 1 191 ? 15.190 -4.123 -24.138 1.00 88.00 191 THR A O 1
ATOM 1456 N N . ASN A 1 192 ? 15.219 -4.257 -21.897 1.00 90.19 192 ASN A N 1
ATOM 1457 C CA . ASN A 1 192 ? 15.842 -5.576 -21.799 1.00 90.19 192 ASN A CA 1
ATOM 1458 C C . ASN A 1 192 ? 14.902 -6.634 -21.197 1.00 90.19 192 ASN A C 1
ATOM 1460 O O . ASN A 1 192 ? 15.330 -7.514 -20.458 1.00 90.19 192 ASN A O 1
ATOM 1464 N N . LEU A 1 193 ? 13.601 -6.550 -21.500 1.00 85.88 193 LEU A N 1
ATOM 1465 C CA . LEU A 1 193 ? 12.587 -7.433 -20.915 1.00 85.88 193 LEU A CA 1
ATOM 1466 C C . LEU A 1 193 ? 12.871 -8.930 -21.145 1.00 85.88 193 LEU A C 1
ATOM 1468 O O . LEU A 1 193 ? 12.605 -9.730 -20.258 1.00 85.88 193 LEU A O 1
ATOM 1472 N N . SER A 1 194 ? 13.450 -9.311 -22.288 1.00 86.94 194 SER A N 1
ATOM 1473 C CA . SER A 1 194 ? 13.809 -10.705 -22.592 1.00 86.94 194 SER A CA 1
ATOM 1474 C C . SER A 1 194 ? 14.891 -11.293 -21.682 1.00 86.94 194 SER A C 1
ATOM 1476 O O . SER A 1 194 ? 15.017 -12.506 -21.617 1.00 86.94 194 SER A O 1
ATOM 1478 N N . GLU A 1 195 ? 15.682 -10.461 -21.000 1.00 85.31 195 GLU A N 1
ATOM 1479 C CA . GLU A 1 195 ? 16.703 -10.902 -20.035 1.00 85.31 195 GLU A CA 1
ATOM 1480 C C . GLU A 1 195 ? 16.123 -11.107 -18.622 1.00 85.31 195 GLU A C 1
ATOM 1482 O O . GLU A 1 195 ? 16.833 -11.542 -17.718 1.00 85.31 195 GLU A O 1
ATOM 1487 N N . LEU A 1 196 ? 14.851 -10.742 -18.415 1.00 81.00 196 LEU A N 1
ATOM 1488 C CA . LEU A 1 196 ? 14.180 -10.717 -17.111 1.00 81.00 196 LEU A CA 1
ATOM 1489 C C . LEU A 1 196 ? 13.090 -11.793 -16.963 1.00 81.00 196 LEU A C 1
ATOM 1491 O O . LEU A 1 196 ? 12.547 -11.923 -15.864 1.00 81.00 196 LEU A O 1
ATOM 1495 N N . ILE A 1 197 ? 12.736 -12.492 -18.051 1.00 79.44 197 ILE A N 1
ATOM 1496 C CA . ILE A 1 197 ? 11.679 -13.521 -18.120 1.00 79.44 197 ILE A CA 1
ATOM 1497 C C . ILE A 1 197 ? 12.310 -14.910 -18.195 1.00 79.44 197 ILE A C 1
ATOM 1499 O O . ILE A 1 197 ? 13.272 -15.068 -18.977 1.00 79.44 197 ILE A O 1
#

Sequence (197 aa):
MMHLVIWSSFRSGSHMLRSMLAGDPRLVDSGEYMEQPGRLRAFLDQQAVANPGKVVLSNPKWGFGALPVSPRTRVLQDAGARVLLLHRRDLLAQQASWALATKTGAFRGTVAPAGTPVTLDPDRAGRAMFNHALQLEQLRIALADLPHVELAYEDISRASVSAALSALGLDLMVTEPTTQKSAPRLADFVTNLSELI

Radius of gyration: 17.33 Å; chains: 1; bounding box: 39×30×45 Å

Secondary structure (DSSP, 8-state):
-EEEEEEE-TTSSHHHHHHHHTT-TTEEEEEEE---HHHHHHHHHHHHHHSTTPEEEEEEPPPTT----HHHHHHHHHTT-EEEEEE-S-HHHHHHHHHHHHHH---SS--PPTT--B---HHHHHHHHHHHHHHHHHHHHHHTTS-EEEEEGGG--HHHHHHHHHHTT-----PPPSS-S-PPPGGGTBTTGGG--

pLDDT: mean 83.28, std 11.45, range [46.66, 97.69]

Foldseek 3Di:
DEEEEEEEAPQLCVLLQCVQQVPFPLEDEPDEDADDLVVLLVVLVVCCVVRPSGYYYYYYYDDQPDDDPQSNLVSCVVSLYEYEYGGAPPLLLSVQVVQQCVVQVQDRPRDRPFQAADEDDQVVSVVSSVSRVVVSVSVCVNCVVPNYDYDGSLRDAQVVSCVRCVSSVHRGRGHGRPDPSCPDDCVSHHPPVVVND